Protein AF-A0A0F3GR91-F1 (afdb_monomer)

Radius of gyration: 31.95 Å; Cα contacts (8 Å, |Δi|>4): 163; chains: 1; bounding box: 86×69×90 Å

pLDDT: mean 71.38, std 17.02, range [38.72, 97.25]

Nearest PDB structures (foldseek):
  4fv4-assembly1_A  TM=5.187E-01  e=2.783E+00  Homo sapiens
  4qp1-assembly2_B  TM=5.300E-01  e=6.964E+00  Homo sapiens

Sequence (270 aa):
MISGQVPPDAIDRKNGTSKIGQLMRLVPGVSKKVNDAIMLALSLDPPNRPSSVKDFQKLLASNNESPSRRIIDEDKAPPLRNNRYARNKNHQENPSLALVQRREKPVPTVENTDNTTDSAQKIKHIETTVFLSLLFPGIGHFYLELYYMATILLVGSVALASIAGAPSIVILAEIISAISAYKCVKKIQEGIDVEKFEFFPKSKSQRESDSEKSKKITFLLCLVLGYAGGHHFYVGNNILGGAIIACIALFSVILPPFLFRYSSIFIPSQ

Structure (mmCIF, N/CA/C/O backbone):
data_AF-A0A0F3GR91-F1
#
_entry.id   AF-A0A0F3GR91-F1
#
loop_
_atom_site.group_PDB
_atom_site.id
_atom_site.type_symbol
_atom_site.label_atom_id
_atom_site.label_alt_id
_atom_site.label_comp_id
_atom_site.label_asym_id
_atom_site.label_entity_id
_atom_site.label_seq_id
_atom_site.pdbx_PDB_ins_code
_atom_site.Cartn_x
_atom_site.Cartn_y
_atom_site.Cartn_z
_atom_site.occupancy
_atom_site.B_iso_or_equiv
_atom_site.auth_seq_id
_atom_site.auth_comp_id
_atom_site.auth_asym_id
_atom_site.auth_atom_id
_atom_site.pdbx_PDB_model_num
ATOM 1 N N . MET A 1 1 ? -14.179 -4.277 33.025 1.00 81.75 1 MET A N 1
ATOM 2 C CA . MET A 1 1 ? -13.530 -4.024 34.335 1.00 81.75 1 MET A CA 1
ATOM 3 C C . MET A 1 1 ? -14.310 -3.031 35.191 1.00 81.75 1 MET A C 1
ATOM 5 O O . MET A 1 1 ? -14.731 -3.439 36.254 1.00 81.75 1 MET A O 1
ATOM 9 N N . ILE A 1 2 ? -14.564 -1.787 34.753 1.00 89.25 2 ILE A N 1
ATOM 10 C CA . ILE A 1 2 ? -15.249 -0.779 35.600 1.00 89.25 2 ILE A CA 1
ATOM 11 C C . ILE A 1 2 ? -16.731 -1.113 35.850 1.00 89.25 2 ILE A C 1
ATOM 13 O O . ILE A 1 2 ? -17.155 -1.169 36.994 1.00 89.25 2 ILE A O 1
ATOM 17 N N . SER A 1 3 ? -17.515 -1.364 34.799 1.00 90.69 3 SER A N 1
ATOM 18 C CA . SER A 1 3 ? -18.942 -1.723 34.918 1.00 90.69 3 SER A CA 1
ATOM 19 C C . SER A 1 3 ? -19.204 -3.225 35.034 1.00 90.69 3 SER A C 1
ATOM 21 O O . SER A 1 3 ? -20.356 -3.635 35.102 1.00 90.69 3 SER A O 1
ATOM 23 N N . GLY A 1 4 ? -18.166 -4.063 34.937 1.00 93.62 4 GLY A N 1
ATOM 24 C CA . GLY A 1 4 ? -18.317 -5.515 34.749 1.00 93.62 4 GLY A CA 1
ATOM 25 C C . GLY A 1 4 ? -18.915 -5.941 33.396 1.00 93.62 4 GLY A C 1
ATOM 26 O O . GLY A 1 4 ? -18.912 -7.125 33.089 1.00 93.62 4 GLY A O 1
ATOM 27 N N . GLN A 1 5 ? -19.366 -4.999 32.563 1.00 91.69 5 GLN A N 1
ATOM 28 C CA . GLN A 1 5 ? -19.996 -5.269 31.269 1.00 91.69 5 GLN A CA 1
ATOM 29 C C . GLN A 1 5 ? -19.051 -4.947 30.109 1.00 91.69 5 GLN A C 1
ATOM 31 O O . GLN A 1 5 ? -18.266 -3.995 30.173 1.00 91.69 5 GLN A O 1
ATOM 36 N N . VAL A 1 6 ? -19.145 -5.737 29.039 1.00 92.19 6 VAL A N 1
ATOM 37 C CA . VAL A 1 6 ? -18.450 -5.479 27.774 1.00 92.19 6 VAL A CA 1
ATOM 38 C C . VAL A 1 6 ? -19.329 -4.549 26.930 1.00 92.19 6 VAL A C 1
ATOM 40 O O . VAL A 1 6 ? -20.522 -4.821 26.786 1.00 92.19 6 VAL A O 1
ATOM 43 N N . PRO A 1 7 ? -18.800 -3.425 26.414 1.00 92.50 7 PRO A N 1
ATOM 44 C CA . PRO A 1 7 ? -19.575 -2.554 25.540 1.00 92.50 7 PRO A CA 1
ATOM 45 C C . PRO A 1 7 ? -19.930 -3.282 24.232 1.00 92.50 7 PRO A C 1
ATOM 47 O O . PRO A 1 7 ? -19.126 -4.078 23.753 1.00 92.50 7 PRO A O 1
ATOM 50 N N . PRO A 1 8 ? -21.097 -2.991 23.630 1.00 92.38 8 PRO A N 1
ATOM 51 C CA . PRO A 1 8 ? -21.516 -3.634 22.389 1.00 92.38 8 PRO A CA 1
ATOM 52 C C . PRO A 1 8 ? -20.562 -3.321 21.231 1.00 92.38 8 PRO A C 1
ATOM 54 O O . PRO A 1 8 ? -19.932 -2.251 21.184 1.00 92.38 8 PRO A O 1
ATOM 57 N N . ASP A 1 9 ? -20.501 -4.237 20.269 1.00 92.88 9 ASP A N 1
ATOM 58 C CA . ASP A 1 9 ? -19.573 -4.167 19.147 1.00 92.88 9 ASP A CA 1
ATOM 59 C C . ASP A 1 9 ? -19.751 -2.901 18.308 1.00 92.88 9 ASP A C 1
ATOM 61 O O . ASP A 1 9 ? -20.825 -2.303 18.211 1.00 92.88 9 ASP A O 1
ATOM 65 N N . ALA A 1 10 ? -18.661 -2.455 17.681 1.00 88.44 10 ALA A N 1
ATOM 66 C CA . ALA A 1 10 ? -18.689 -1.259 16.840 1.00 88.44 10 ALA A CA 1
ATOM 67 C C . ALA A 1 10 ? -19.661 -1.396 15.655 1.00 88.44 10 ALA A C 1
ATOM 69 O O . ALA A 1 10 ? -20.258 -0.400 15.251 1.00 88.44 10 ALA A O 1
ATOM 70 N N . ILE A 1 11 ? -19.835 -2.615 15.134 1.00 89.88 11 ILE A N 1
ATOM 71 C CA . ILE A 1 11 ? -20.738 -2.920 14.017 1.00 89.88 11 ILE A CA 1
ATOM 72 C C . ILE A 1 11 ? -22.194 -2.702 14.443 1.00 89.88 11 ILE A C 1
ATOM 74 O O . ILE A 1 11 ? -22.913 -1.945 13.793 1.00 89.88 11 ILE A O 1
ATOM 78 N N . ASP A 1 12 ? -22.599 -3.264 15.581 1.00 92.12 12 ASP A N 1
ATOM 79 C CA . ASP A 1 12 ? -23.951 -3.098 16.126 1.00 92.12 12 ASP A CA 1
ATOM 80 C C . ASP A 1 12 ? -24.282 -1.636 16.418 1.00 92.12 12 ASP A C 1
ATOM 82 O O . ASP A 1 12 ? -25.364 -1.129 16.112 1.00 92.12 12 ASP A O 1
ATOM 86 N N . ARG A 1 13 ? -23.305 -0.912 16.961 1.00 91.38 13 ARG A N 1
ATOM 87 C CA . ARG A 1 13 ? -23.451 0.516 17.240 1.00 91.38 13 ARG A CA 1
ATOM 88 C C . ARG A 1 13 ? -23.577 1.342 15.966 1.00 91.38 13 ARG A C 1
ATOM 90 O O . ARG A 1 13 ? -24.386 2.265 15.930 1.00 91.38 13 ARG A O 1
ATOM 97 N N . LYS A 1 14 ? -22.817 1.004 14.919 1.00 90.44 14 LYS A N 1
ATOM 98 C CA . LYS A 1 14 ? -22.891 1.665 13.608 1.00 90.44 14 LYS A CA 1
ATOM 99 C C . LYS A 1 14 ? -24.239 1.416 12.929 1.00 90.44 14 LYS A C 1
ATOM 101 O O . LYS A 1 14 ? -24.785 2.327 12.319 1.00 90.44 14 LYS A O 1
ATOM 106 N N . ASN A 1 15 ? -24.788 0.215 13.090 1.00 92.81 15 ASN A N 1
ATOM 107 C CA . ASN A 1 15 ? -26.088 -0.174 12.544 1.00 92.81 15 ASN A CA 1
ATOM 108 C C . ASN A 1 15 ? -27.271 0.312 13.402 1.00 92.81 15 ASN A C 1
ATOM 110 O O . ASN A 1 15 ? -28.426 0.106 13.036 1.00 92.81 15 ASN A O 1
ATOM 114 N N . GLY A 1 16 ? -27.000 0.940 14.552 1.00 90.38 16 GLY A N 1
ATOM 115 C CA . GLY A 1 16 ? -28.018 1.446 15.471 1.00 90.38 16 GLY A CA 1
ATOM 116 C C . GLY A 1 16 ? -28.780 0.360 16.238 1.00 90.38 16 GLY A C 1
ATOM 117 O O . GLY A 1 16 ? -29.755 0.685 16.915 1.00 90.38 16 GLY A O 1
ATOM 118 N N . THR A 1 17 ? -28.351 -0.905 16.168 1.00 88.81 17 THR A N 1
ATOM 119 C CA . THR A 1 17 ? -28.977 -2.024 16.894 1.00 88.81 17 THR A CA 1
ATOM 120 C C . THR A 1 17 ? -28.705 -1.945 18.394 1.00 88.81 17 THR A C 1
ATOM 122 O O . THR A 1 17 ? -29.536 -2.378 19.190 1.00 88.81 17 THR A O 1
ATOM 125 N N . SER A 1 18 ? -27.591 -1.313 18.774 1.00 90.75 18 SER A N 1
ATOM 126 C CA . SER A 1 18 ? -27.173 -1.121 20.161 1.00 90.75 18 SER A CA 1
ATOM 127 C C . SER A 1 18 ? -26.673 0.305 20.400 1.00 90.75 18 SER A C 1
ATOM 129 O O . SER A 1 18 ? -25.954 0.875 19.580 1.00 90.75 18 SER A O 1
ATOM 131 N N . LYS A 1 19 ? -27.011 0.896 21.553 1.00 88.56 19 LYS A N 1
ATOM 132 C CA . LYS A 1 19 ? -26.497 2.207 21.991 1.00 88.56 19 LYS A CA 1
ATOM 133 C C . LYS A 1 19 ? -25.601 2.032 23.210 1.00 88.56 19 LYS A C 1
ATOM 135 O O . LYS A 1 19 ? -25.929 1.271 24.114 1.00 88.56 19 LYS A O 1
ATOM 140 N N . ILE A 1 20 ? -24.490 2.767 23.260 1.00 87.81 20 ILE A N 1
ATOM 141 C CA . ILE A 1 20 ? -23.663 2.818 24.471 1.00 87.81 20 ILE A CA 1
ATOM 142 C C . ILE A 1 20 ? -24.384 3.684 25.500 1.00 87.81 20 ILE A C 1
ATOM 144 O O . ILE A 1 20 ? -24.612 4.874 25.274 1.00 87.81 20 ILE A O 1
ATOM 148 N N . GLY A 1 21 ? -24.736 3.083 26.633 1.00 86.12 21 GLY A N 1
ATOM 149 C CA . GLY A 1 21 ? -25.154 3.829 27.813 1.00 86.12 21 GLY A CA 1
ATOM 150 C C . GLY A 1 21 ? -23.967 4.570 28.430 1.00 86.12 21 GLY A C 1
ATOM 151 O O . GLY A 1 21 ? -22.850 4.059 28.445 1.00 86.12 21 GLY A O 1
ATOM 152 N N . GLN A 1 22 ? -24.204 5.772 28.957 1.00 88.56 22 GLN A N 1
ATOM 153 C CA . GLN A 1 22 ? -23.184 6.502 29.715 1.00 88.56 22 GLN A CA 1
ATOM 154 C C . GLN A 1 22 ? -22.717 5.656 30.905 1.00 88.56 22 GLN A C 1
ATOM 156 O O . GLN A 1 22 ? -23.541 5.193 31.696 1.00 88.56 22 GLN A O 1
ATOM 161 N N . LEU A 1 23 ? -21.402 5.495 31.064 1.00 89.81 23 LEU A N 1
ATOM 162 C CA . LEU A 1 23 ? -20.804 4.672 32.116 1.00 89.81 23 LEU A CA 1
ATOM 163 C C . LEU A 1 23 ? -21.202 5.153 33.517 1.00 89.81 23 LEU A C 1
ATOM 165 O O . LEU A 1 23 ? -21.431 4.333 34.401 1.00 89.81 23 LEU A O 1
ATOM 169 N N . MET A 1 24 ? -21.37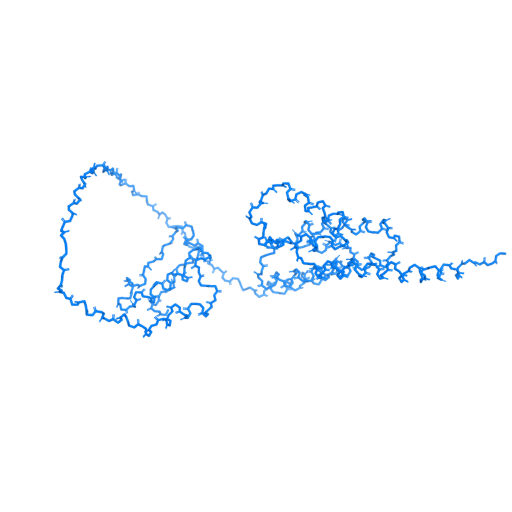6 6.466 33.696 1.00 90.94 24 MET A N 1
ATOM 170 C CA . MET A 1 24 ? -21.857 7.050 34.956 1.00 90.94 24 MET A CA 1
ATOM 171 C C . MET A 1 24 ? -23.231 6.530 35.395 1.00 90.94 24 MET A C 1
ATOM 173 O O . MET A 1 24 ? -23.517 6.530 36.587 1.00 90.94 24 MET A O 1
ATOM 177 N N . ARG A 1 25 ? -24.087 6.095 34.458 1.00 92.31 25 ARG A N 1
ATOM 178 C CA . ARG A 1 25 ? -25.386 5.496 34.803 1.00 92.31 25 ARG A CA 1
ATOM 179 C C . ARG A 1 25 ? -25.243 4.073 35.328 1.00 92.31 25 ARG A C 1
ATOM 181 O O . ARG A 1 25 ? -26.063 3.649 36.129 1.00 92.31 25 ARG A O 1
ATOM 188 N N . LEU A 1 26 ? -24.229 3.347 34.858 1.00 91.31 26 LEU A N 1
ATOM 189 C CA . LEU A 1 26 ? -23.964 1.967 35.264 1.00 91.31 26 LEU A CA 1
ATOM 190 C C . LEU A 1 26 ? -23.174 1.906 36.573 1.00 91.31 26 LEU A C 1
ATOM 192 O O . LEU A 1 26 ? -23.374 0.993 37.365 1.00 91.31 26 LEU A O 1
ATOM 196 N N . VAL A 1 27 ? -22.277 2.869 36.796 1.00 94.00 27 VAL A N 1
ATOM 197 C CA . VAL A 1 27 ? -21.413 2.922 37.978 1.00 94.00 27 VAL A CA 1
ATOM 198 C C . VAL A 1 27 ? -21.435 4.341 38.560 1.00 94.00 27 VAL A C 1
ATOM 200 O O . VAL A 1 27 ? -20.595 5.176 38.194 1.00 94.00 27 VAL A O 1
ATOM 203 N N . PRO A 1 28 ? -22.399 4.647 39.450 1.00 85.88 28 PRO A N 1
ATOM 204 C CA . PRO A 1 28 ? -22.469 5.935 40.128 1.00 85.88 28 PRO A CA 1
ATOM 205 C C . PRO A 1 28 ? -21.253 6.073 41.054 1.00 85.88 28 PRO A C 1
ATOM 207 O O . PRO A 1 28 ? -21.133 5.381 42.057 1.00 85.88 28 PRO A O 1
ATOM 210 N N . GLY A 1 29 ? -20.301 6.918 40.664 1.00 91.62 29 GLY A N 1
ATOM 211 C CA . GLY A 1 29 ? -18.995 7.052 41.326 1.00 91.62 29 GLY A CA 1
ATOM 212 C C . GLY A 1 29 ? -17.840 7.181 40.335 1.00 91.62 29 GLY A C 1
ATOM 213 O O . GLY A 1 29 ? -16.787 7.720 40.670 1.00 91.62 29 GLY A O 1
ATOM 214 N N . VAL A 1 30 ? -18.049 6.771 39.080 1.00 92.62 30 VAL A N 1
ATOM 215 C CA . VAL A 1 30 ? -17.105 7.073 38.001 1.00 92.62 30 VAL A CA 1
ATOM 216 C C . VAL A 1 30 ? -17.102 8.577 37.745 1.00 92.62 30 VAL A C 1
ATOM 218 O O . VAL A 1 30 ? -18.151 9.192 37.545 1.00 92.62 30 VAL A O 1
ATOM 221 N N . SER A 1 31 ? -15.911 9.178 37.737 1.00 93.50 31 SER A N 1
ATOM 222 C CA . SER A 1 31 ? -15.773 10.605 37.461 1.00 93.50 31 SER A CA 1
ATOM 223 C C . SER A 1 31 ? -16.251 10.933 36.044 1.00 93.50 31 SER A C 1
ATOM 225 O O . SER A 1 31 ? -16.034 10.165 35.101 1.00 93.50 31 SER A O 1
ATOM 227 N N . LYS A 1 32 ? -16.866 12.111 35.872 1.00 92.50 32 LYS A N 1
ATOM 228 C CA . LYS A 1 32 ? -17.352 12.580 34.563 1.00 92.50 32 LYS A CA 1
ATOM 229 C C . LYS A 1 32 ? -16.267 12.502 33.487 1.00 92.50 32 LYS A C 1
ATOM 231 O O . LYS A 1 32 ? -16.525 12.069 32.377 1.00 92.50 32 LYS A O 1
ATOM 236 N N . LYS A 1 33 ? -15.029 12.828 33.846 1.00 91.12 33 LYS A N 1
ATOM 237 C CA . LYS A 1 33 ? -13.884 12.788 32.939 1.00 91.12 33 LYS A CA 1
ATOM 238 C C . LYS A 1 33 ? -13.502 11.377 32.491 1.00 91.12 33 LYS A C 1
ATOM 240 O O . LYS A 1 33 ? -13.227 11.179 31.313 1.00 91.12 33 LYS A O 1
ATOM 245 N N . VAL A 1 34 ? -13.503 10.398 33.400 1.00 94.31 34 VAL A N 1
ATOM 246 C CA . VAL A 1 34 ? -13.265 8.991 33.031 1.00 94.31 34 VAL A CA 1
ATOM 247 C C . VAL A 1 34 ? -14.376 8.507 32.103 1.00 94.31 34 VAL A C 1
ATOM 249 O O . VAL A 1 34 ? -14.090 7.866 31.095 1.00 94.31 34 VAL A O 1
ATOM 252 N N . ASN A 1 35 ? -15.626 8.874 32.391 1.00 94.88 35 ASN A N 1
ATOM 253 C CA . ASN A 1 35 ? -16.745 8.610 31.494 1.00 94.88 35 ASN A CA 1
ATOM 254 C C . ASN A 1 35 ? -16.525 9.244 30.114 1.00 94.88 35 ASN A C 1
ATOM 256 O O . ASN A 1 35 ? -16.595 8.536 29.118 1.00 94.88 35 ASN A O 1
ATOM 260 N N . ASP A 1 36 ? -16.200 10.532 30.043 1.00 94.56 36 ASP A N 1
ATOM 261 C CA . ASP A 1 36 ? -16.037 11.251 28.777 1.00 94.56 36 ASP A CA 1
ATOM 262 C C . ASP A 1 36 ? -14.857 10.703 27.957 1.00 94.56 36 ASP A C 1
ATOM 264 O O . ASP A 1 36 ? -14.991 10.494 26.753 1.00 94.56 36 ASP A O 1
ATOM 268 N N . ALA A 1 37 ? -13.734 10.372 28.604 1.00 95.50 37 ALA A N 1
ATOM 269 C CA . ALA A 1 37 ? -12.587 9.743 27.951 1.00 95.50 37 ALA A CA 1
ATOM 270 C C . ALA A 1 37 ? -12.949 8.368 27.367 1.00 95.50 37 ALA A C 1
ATOM 272 O O . ALA A 1 37 ? -12.619 8.080 26.216 1.00 95.50 37 ALA A O 1
ATOM 273 N N . ILE A 1 38 ? -13.659 7.529 28.129 1.00 95.12 38 ILE A N 1
ATOM 274 C CA . ILE A 1 38 ? -14.114 6.211 27.663 1.00 95.12 38 ILE A CA 1
ATOM 275 C C . ILE A 1 38 ? -15.118 6.361 26.517 1.00 95.12 38 ILE A C 1
ATOM 277 O O . ILE A 1 38 ? -15.000 5.666 25.511 1.00 95.12 38 ILE A O 1
ATOM 281 N N . MET A 1 39 ? -16.069 7.292 26.623 1.00 94.38 39 MET A N 1
ATOM 282 C CA . MET A 1 39 ? -17.041 7.557 25.560 1.00 94.38 39 MET A CA 1
ATOM 283 C C . MET A 1 39 ? -16.359 8.042 24.276 1.00 94.38 39 MET A C 1
ATOM 285 O O . MET A 1 39 ? -16.746 7.615 23.190 1.00 94.38 39 MET A O 1
ATOM 289 N N . LEU A 1 40 ? -15.315 8.869 24.387 1.00 95.25 40 LEU A N 1
ATOM 290 C CA . LEU A 1 40 ? -14.523 9.328 23.246 1.00 95.25 40 LEU A CA 1
ATOM 291 C C . LEU A 1 40 ? -13.736 8.179 22.598 1.00 95.25 40 LEU A C 1
ATOM 293 O O . LEU A 1 40 ? -13.751 8.027 21.378 1.00 95.25 40 LEU A O 1
ATOM 297 N N . ALA A 1 41 ? -13.101 7.325 23.406 1.00 95.38 41 ALA A N 1
ATOM 298 C CA . ALA A 1 41 ? -12.402 6.135 22.921 1.00 95.38 41 ALA A CA 1
ATOM 299 C C . ALA A 1 41 ? -13.344 5.145 22.218 1.00 95.38 41 ALA A C 1
ATOM 301 O O . ALA A 1 41 ? -12.957 4.494 21.248 1.00 95.38 41 ALA A O 1
ATOM 302 N N . LEU A 1 42 ? -14.597 5.078 22.669 1.00 94.81 42 LEU A N 1
ATOM 303 C CA . LEU A 1 42 ? -15.647 4.270 22.063 1.00 94.81 42 LEU A CA 1
ATOM 304 C C . LEU A 1 42 ? -16.416 4.999 20.948 1.00 94.81 42 LEU A C 1
ATOM 306 O O . LEU A 1 42 ? -17.386 4.434 20.449 1.00 94.81 42 LEU A O 1
ATOM 310 N N . SER A 1 43 ? -16.027 6.202 20.517 1.00 94.31 43 SER A N 1
ATOM 311 C CA . SER A 1 43 ? -16.743 6.942 19.464 1.00 94.31 43 SER A CA 1
ATOM 312 C C . SER A 1 43 ? -16.886 6.123 18.174 1.00 94.31 43 SER A C 1
ATOM 314 O O . SER A 1 43 ? -16.002 5.343 17.824 1.00 94.31 43 SER A O 1
ATOM 316 N N . LEU A 1 44 ? -17.992 6.265 17.441 1.00 92.81 44 LEU A N 1
ATOM 317 C CA . LEU A 1 44 ? -18.158 5.581 16.152 1.00 92.81 44 LEU A CA 1
ATOM 318 C C . LEU A 1 44 ? -17.218 6.141 15.086 1.00 92.81 44 LEU A C 1
ATOM 320 O O . LEU A 1 44 ? -16.680 5.366 14.298 1.00 92.81 44 LEU A O 1
ATOM 324 N N . ASP A 1 45 ? -16.953 7.442 15.137 1.00 91.69 45 ASP A N 1
ATOM 325 C CA . ASP A 1 45 ? -16.111 8.132 14.171 1.00 91.69 45 ASP A CA 1
ATOM 326 C C . ASP A 1 45 ? -14.629 7.923 14.507 1.00 91.69 45 ASP A C 1
ATOM 328 O O . ASP A 1 45 ? -14.163 8.425 15.537 1.00 91.69 45 ASP A O 1
ATOM 332 N N . PRO A 1 46 ? -13.848 7.242 13.642 1.00 91.06 46 PRO A N 1
ATOM 333 C CA . PRO A 1 46 ? -12.410 7.083 13.831 1.00 91.06 46 PRO A CA 1
ATOM 334 C C . PRO A 1 46 ? -11.637 8.387 14.098 1.00 91.06 46 PRO A C 1
ATOM 336 O O . PRO A 1 46 ? -10.780 8.356 14.979 1.00 91.06 46 PRO A O 1
ATOM 339 N N . PRO A 1 47 ? -11.912 9.530 13.427 1.00 93.19 47 PRO A N 1
ATOM 340 C CA . PRO A 1 47 ? -11.149 10.758 13.674 1.00 93.19 47 PRO A CA 1
ATOM 341 C C . PRO A 1 47 ? -11.400 11.373 15.056 1.00 93.19 47 PRO A C 1
ATOM 343 O O . PRO A 1 47 ? -10.573 12.145 15.529 1.00 93.19 47 PRO A O 1
ATOM 346 N N . ASN A 1 48 ? -12.507 11.022 15.716 1.00 93.44 48 ASN A N 1
ATOM 347 C CA . ASN A 1 48 ? -12.827 11.510 17.056 1.00 93.44 48 ASN A CA 1
ATOM 348 C C . ASN A 1 48 ? -12.183 10.652 18.157 1.00 93.44 48 ASN A C 1
ATOM 350 O O . ASN A 1 48 ? -12.249 11.013 19.329 1.00 93.44 48 ASN A O 1
ATOM 354 N N . ARG A 1 49 ? -11.576 9.511 17.809 1.00 95.56 49 ARG A N 1
ATOM 355 C CA . ARG A 1 49 ? -10.915 8.629 18.774 1.00 95.56 49 ARG A CA 1
ATOM 356 C C . ARG A 1 49 ? -9.500 9.130 19.081 1.00 95.56 49 ARG A C 1
ATOM 358 O O . ARG A 1 49 ? -8.845 9.705 18.211 1.00 95.56 49 ARG A O 1
ATOM 365 N N . PRO A 1 50 ? -8.978 8.869 20.290 1.00 96.56 50 PRO A N 1
ATOM 366 C CA . PRO A 1 50 ? -7.563 9.065 20.570 1.00 96.56 50 PRO A CA 1
ATOM 367 C C . PRO A 1 50 ? -6.723 8.224 19.601 1.00 96.56 50 PRO A C 1
ATOM 369 O O . PRO A 1 50 ? -6.926 7.017 19.470 1.00 96.56 50 PRO A O 1
ATOM 372 N N . SER A 1 51 ? -5.776 8.875 18.926 1.00 96.19 51 SER A N 1
ATOM 373 C CA . SER A 1 51 ? -4.946 8.242 17.894 1.00 96.19 51 SER A CA 1
ATOM 374 C C . SER A 1 51 ? -3.920 7.258 18.460 1.00 96.19 51 SER A C 1
ATOM 376 O O . SER A 1 51 ? -3.432 6.378 17.754 1.00 96.19 51 SER A O 1
ATOM 378 N N . SER A 1 52 ? -3.599 7.399 19.748 1.00 97.25 52 SER A N 1
ATOM 379 C CA . SER A 1 52 ? -2.619 6.583 20.450 1.00 97.25 52 SER A CA 1
ATOM 380 C C . SER A 1 52 ? -3.024 6.333 21.903 1.00 97.25 52 SER A C 1
ATOM 382 O O . SER A 1 52 ? -3.767 7.108 22.513 1.00 97.25 52 SER A O 1
ATOM 384 N N . VAL A 1 53 ? -2.463 5.276 22.500 1.00 95.19 53 VAL A N 1
ATOM 385 C CA . VAL A 1 53 ? -2.619 4.981 23.937 1.00 95.19 53 VAL A CA 1
ATOM 386 C C . VAL A 1 53 ? -2.130 6.150 24.797 1.00 95.19 53 VAL A C 1
ATOM 388 O O . VAL A 1 53 ? -2.736 6.461 25.819 1.00 95.19 53 VAL A O 1
ATOM 391 N N . LYS A 1 54 ? -1.075 6.850 24.361 1.00 95.75 54 LYS A N 1
ATOM 392 C CA . LYS A 1 54 ? -0.525 8.014 25.066 1.00 95.75 54 LYS A CA 1
ATOM 393 C C . LYS A 1 54 ? -1.508 9.185 25.090 1.00 95.75 54 LYS A C 1
ATOM 395 O O . LYS A 1 54 ? -1.613 9.865 26.108 1.00 95.75 54 LYS A O 1
ATOM 400 N N . ASP A 1 55 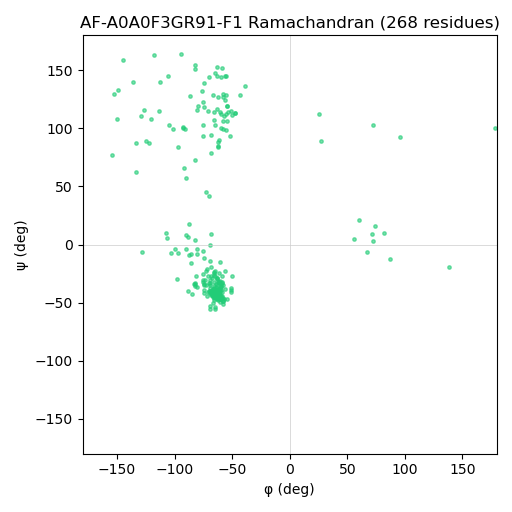? -2.250 9.409 24.008 1.00 94.19 55 ASP A N 1
ATOM 401 C CA . ASP A 1 55 ? -3.285 10.450 23.970 1.00 94.19 55 ASP A CA 1
ATOM 402 C C . ASP A 1 55 ? -4.445 10.100 24.898 1.00 94.19 55 ASP A C 1
ATOM 404 O O . ASP A 1 55 ? -4.910 10.9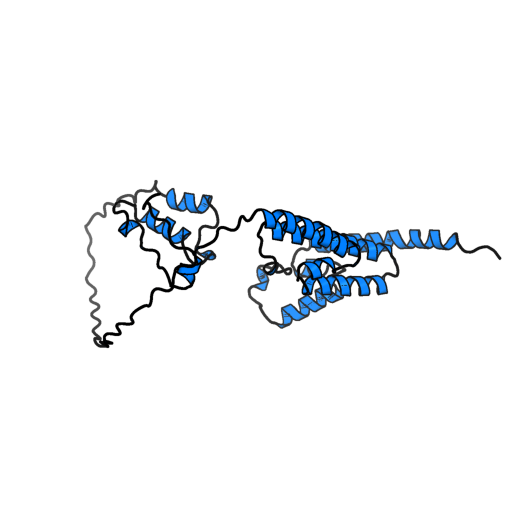48 25.657 1.00 94.19 55 ASP A O 1
ATOM 408 N N . PHE A 1 56 ? -4.850 8.829 24.918 1.00 96.12 56 PHE A N 1
ATOM 409 C CA . PHE A 1 56 ? -5.857 8.355 25.861 1.00 96.12 56 PHE A CA 1
ATOM 410 C C . PHE A 1 56 ? -5.399 8.504 27.321 1.00 96.12 56 PHE A C 1
ATOM 412 O O . PHE A 1 56 ? -6.149 8.994 28.163 1.00 96.12 56 PHE A O 1
ATOM 419 N N . GLN A 1 57 ? -4.141 8.179 27.627 1.00 95.50 57 GLN A N 1
ATOM 420 C CA . GLN A 1 57 ? -3.568 8.393 28.958 1.00 95.50 57 GLN A CA 1
ATOM 421 C C . GLN A 1 57 ? -3.549 9.873 29.349 1.00 95.50 57 GLN A C 1
ATOM 423 O O . GLN A 1 57 ? -3.871 10.189 30.490 1.00 95.50 57 GLN A O 1
ATOM 428 N N . LYS A 1 58 ? -3.249 10.797 28.425 1.00 95.06 58 LYS A N 1
ATOM 429 C CA . LYS A 1 58 ? -3.332 12.246 28.691 1.00 95.06 58 LYS A CA 1
ATOM 430 C C . LYS A 1 58 ? -4.752 12.690 29.047 1.00 95.06 58 LYS A C 1
ATOM 432 O O . LYS A 1 58 ? -4.911 13.517 29.943 1.00 95.06 58 LYS A O 1
ATOM 437 N N . LEU A 1 59 ? -5.772 12.124 28.392 1.00 93.38 59 LEU A N 1
ATOM 438 C CA . LEU A 1 59 ? -7.176 12.395 28.721 1.00 93.38 59 LEU A CA 1
ATOM 439 C C . LEU A 1 59 ? -7.528 11.948 30.142 1.00 93.38 59 LEU A C 1
ATOM 441 O O . LEU A 1 59 ? -8.333 12.603 30.794 1.00 93.38 59 LEU A O 1
ATOM 445 N N . LEU A 1 60 ? -6.907 10.879 30.643 1.00 92.81 60 LEU A N 1
ATOM 446 C CA . LEU A 1 60 ? -7.075 10.426 32.026 1.00 92.81 60 LEU A CA 1
ATOM 447 C C . LEU A 1 60 ? -6.217 11.241 33.014 1.00 92.81 60 LEU A C 1
ATOM 449 O O . LEU A 1 60 ? -6.669 11.546 34.116 1.00 92.81 60 LEU A O 1
ATOM 453 N N . ALA A 1 61 ? -5.005 11.632 32.609 1.00 88.50 61 ALA A N 1
ATOM 454 C CA . ALA A 1 61 ? -3.970 12.201 33.472 1.00 88.50 61 ALA A CA 1
ATOM 455 C C . ALA A 1 61 ? -4.025 13.723 33.668 1.00 88.50 61 ALA A C 1
ATOM 457 O O . ALA A 1 61 ? -3.297 14.223 34.520 1.00 88.50 61 ALA A O 1
ATOM 458 N N . SER A 1 62 ? -4.854 14.484 32.940 1.00 75.94 62 SER A N 1
ATOM 459 C CA . SER A 1 62 ? -4.950 15.955 33.089 1.00 75.94 62 SER A CA 1
ATOM 460 C C . SER A 1 62 ? -5.603 16.415 34.417 1.00 75.94 62 SER A C 1
ATOM 462 O O . SER A 1 62 ? -6.491 17.257 34.424 1.00 75.94 62 SER A O 1
ATOM 464 N N . ASN A 1 63 ? -5.261 15.768 35.532 1.00 58.84 63 ASN A N 1
ATOM 465 C CA . ASN A 1 63 ? -5.938 15.783 36.831 1.00 58.84 63 ASN A CA 1
ATOM 466 C C . ASN A 1 63 ? -5.219 16.590 37.925 1.00 58.84 63 ASN A C 1
ATOM 468 O O . ASN A 1 63 ? -5.693 16.573 39.053 1.00 58.84 63 ASN A O 1
ATOM 472 N N . ASN A 1 64 ? -4.126 17.301 37.637 1.00 55.16 64 ASN A N 1
ATOM 473 C CA . ASN A 1 64 ? -3.422 18.057 38.686 1.00 55.16 64 ASN A CA 1
ATOM 474 C C . ASN A 1 64 ? -3.783 19.542 38.753 1.00 55.16 64 ASN A C 1
ATOM 476 O O . ASN A 1 64 ? -3.406 20.213 39.708 1.00 55.16 64 ASN A O 1
ATOM 480 N N . GLU A 1 65 ? -4.559 20.052 37.804 1.00 50.03 65 GLU A N 1
ATOM 481 C CA . GLU A 1 65 ? -5.165 21.368 37.950 1.00 50.03 65 GLU A CA 1
ATOM 482 C C . GLU A 1 65 ? -6.585 21.175 38.464 1.00 50.03 65 GLU A C 1
ATOM 484 O O . GLU A 1 65 ? -7.561 21.135 37.714 1.00 50.03 65 GLU A O 1
ATOM 489 N N . SER A 1 66 ? -6.700 21.042 39.789 1.00 47.56 66 SER A N 1
ATOM 490 C CA . SER A 1 66 ? -7.898 21.529 40.470 1.00 47.56 66 SER A CA 1
ATOM 491 C C . SER A 1 66 ? -8.214 22.899 39.870 1.00 47.56 66 SER A C 1
ATOM 493 O O . SER A 1 66 ? -7.298 23.726 39.808 1.00 47.56 66 SER A O 1
ATOM 495 N N . PRO A 1 67 ? -9.449 23.180 39.417 1.00 45.25 67 PRO A N 1
ATOM 496 C CA . PRO A 1 67 ? -9.801 24.544 39.080 1.00 45.25 67 PRO A CA 1
ATOM 497 C C . PRO A 1 67 ? -9.538 25.335 40.351 1.00 45.25 67 PRO A C 1
ATOM 499 O O . PRO A 1 67 ? -10.192 25.101 41.370 1.00 45.25 67 PRO A O 1
ATOM 502 N N . SER A 1 68 ? -8.501 26.177 40.313 1.00 40.06 68 SER A N 1
ATOM 503 C CA . SER A 1 68 ? -8.198 27.099 41.390 1.00 40.06 68 SER A CA 1
ATOM 504 C C . SER A 1 68 ? -9.513 27.796 41.663 1.00 40.06 68 SER A C 1
ATOM 506 O O . SER A 1 68 ? -10.079 28.431 40.768 1.00 40.06 68 SER A O 1
ATOM 508 N N . ARG A 1 69 ? -10.076 27.504 42.836 1.00 40.69 69 ARG A N 1
ATOM 509 C CA . ARG A 1 69 ? -11.352 28.016 43.298 1.00 40.69 69 ARG A CA 1
ATOM 510 C C . ARG A 1 69 ? -11.118 29.516 43.374 1.00 40.69 69 ARG A C 1
ATOM 512 O O . ARG A 1 69 ? -10.626 30.009 44.380 1.00 40.69 69 ARG A O 1
ATOM 519 N N . ARG A 1 70 ? -11.350 30.227 42.264 1.00 38.72 70 ARG A N 1
ATOM 520 C CA . ARG A 1 70 ? -11.448 31.677 42.266 1.00 38.72 70 ARG A CA 1
ATOM 521 C C . ARG A 1 70 ? -12.606 31.935 43.204 1.00 38.72 70 ARG A C 1
ATOM 523 O O . ARG A 1 70 ? -13.759 31.709 42.848 1.00 38.72 70 ARG A O 1
ATOM 530 N N . ILE A 1 71 ? -12.254 32.285 44.433 1.00 41.69 71 ILE A N 1
ATOM 531 C CA . ILE A 1 71 ? -13.096 33.052 45.326 1.00 41.69 71 ILE A CA 1
ATOM 532 C C . ILE A 1 71 ? -13.412 34.293 44.498 1.00 41.69 71 ILE A C 1
ATOM 534 O O . ILE A 1 71 ? -12.551 35.134 44.254 1.00 41.69 71 ILE A O 1
ATOM 538 N N . ILE A 1 72 ? -14.584 34.277 43.875 1.00 44.56 72 ILE A N 1
ATOM 539 C CA . ILE A 1 72 ? -15.150 35.464 43.268 1.00 44.56 72 ILE A CA 1
ATOM 540 C C . ILE A 1 72 ? -15.630 36.247 44.479 1.00 44.56 72 ILE A C 1
ATOM 542 O O . ILE A 1 72 ? -16.612 35.851 45.102 1.00 44.56 72 ILE A O 1
ATOM 546 N N . ASP A 1 73 ? -14.872 37.278 44.851 1.00 42.53 73 ASP A N 1
ATOM 547 C CA . ASP A 1 73 ? -15.375 38.324 45.729 1.00 42.53 73 ASP A CA 1
ATOM 548 C C . ASP A 1 73 ? -16.638 38.888 45.081 1.00 42.53 73 ASP A C 1
ATOM 550 O O . ASP A 1 73 ? -16.641 39.452 43.981 1.00 42.53 73 ASP A O 1
ATOM 554 N N . GLU A 1 74 ? -17.733 38.607 45.761 1.00 49.19 74 GLU A N 1
ATOM 555 C CA . GLU A 1 74 ? -19.098 38.903 45.397 1.00 49.19 74 GLU A CA 1
ATOM 556 C C . GLU A 1 74 ? -19.388 40.351 45.797 1.00 49.19 74 GLU A C 1
ATOM 558 O O . GLU A 1 74 ? -20.071 40.602 46.778 1.00 49.19 74 GLU A O 1
ATOM 563 N N . ASP A 1 75 ? -18.825 41.323 45.072 1.00 53.88 75 ASP A N 1
ATOM 564 C CA . ASP A 1 75 ? -19.244 42.720 45.229 1.00 53.88 75 ASP A CA 1
ATOM 565 C C . ASP A 1 75 ? -18.986 43.561 43.970 1.00 53.88 75 ASP A C 1
ATOM 567 O O . ASP A 1 75 ? -18.004 44.297 43.858 1.00 53.88 75 ASP A O 1
ATOM 571 N N . LYS A 1 76 ? -19.858 43.386 42.967 1.00 47.56 76 LYS A N 1
ATOM 572 C CA . LYS A 1 76 ? -20.286 44.425 42.006 1.00 47.56 76 LYS A CA 1
ATOM 573 C C . LYS A 1 76 ? -21.248 43.834 40.980 1.00 47.56 76 LYS A C 1
ATOM 575 O O . LYS A 1 76 ? -20.847 43.222 39.992 1.00 47.56 76 LYS A O 1
ATOM 580 N N . ALA A 1 77 ? -22.536 44.070 41.200 1.00 54.56 77 ALA A N 1
ATOM 581 C CA . ALA A 1 77 ? -23.575 43.865 40.200 1.00 54.56 77 ALA A CA 1
ATOM 582 C C . ALA A 1 77 ? -23.541 44.973 39.126 1.00 54.56 77 ALA A C 1
ATOM 584 O O . ALA A 1 77 ? -23.424 46.153 39.463 1.00 54.56 77 ALA A O 1
ATOM 585 N N . PRO A 1 78 ? -23.732 44.622 37.843 1.00 52.38 78 PRO A N 1
ATOM 586 C CA . PRO A 1 78 ? -24.382 45.503 36.874 1.00 52.38 78 PRO A CA 1
ATOM 587 C C . PRO A 1 78 ? -25.688 44.885 36.330 1.00 52.38 78 PRO A C 1
ATOM 589 O O . PRO A 1 78 ? -25.940 43.691 36.494 1.00 52.38 78 PRO A O 1
ATOM 592 N N . PRO A 1 79 ? -26.560 45.704 35.716 1.00 57.81 79 PRO A N 1
ATOM 593 C CA . PRO A 1 79 ? -28.001 45.519 35.789 1.00 57.81 79 PRO A CA 1
ATOM 594 C C . PRO A 1 79 ? -28.572 44.489 34.811 1.00 57.81 79 PRO A C 1
ATOM 596 O O . PRO A 1 79 ? -28.073 44.254 33.710 1.00 57.81 79 PRO A O 1
ATOM 599 N N . LEU A 1 80 ? -29.712 43.950 35.242 1.00 50.03 80 LEU A N 1
ATOM 600 C CA . LEU A 1 80 ? -30.649 43.109 34.508 1.00 50.03 80 LEU A CA 1
ATOM 601 C C . LEU A 1 80 ? -30.976 43.689 33.124 1.00 50.03 80 LEU A C 1
ATOM 603 O O . LEU A 1 80 ? -31.680 44.694 33.008 1.00 50.03 80 LEU A O 1
ATOM 607 N N . ARG A 1 81 ? -30.548 42.997 32.063 1.00 42.97 81 ARG A N 1
ATOM 608 C CA . ARG A 1 81 ? -31.086 43.204 30.716 1.00 42.97 81 ARG A CA 1
ATOM 609 C C . ARG A 1 81 ? -32.078 42.091 30.391 1.00 42.97 81 ARG A C 1
ATOM 611 O O . ARG A 1 81 ? -31.709 40.977 30.034 1.00 42.97 81 ARG A O 1
ATOM 618 N N . ASN A 1 82 ? -33.353 42.434 30.551 1.00 50.72 82 ASN A N 1
ATOM 619 C CA . ASN A 1 82 ? -34.509 41.656 30.124 1.00 50.72 82 ASN A CA 1
ATOM 620 C C . ASN A 1 82 ? -34.425 41.326 28.631 1.00 50.72 82 ASN A C 1
ATOM 622 O O . ASN A 1 82 ? -34.523 42.232 27.811 1.00 50.72 82 ASN A O 1
ATOM 626 N N . ASN A 1 83 ? -34.379 40.041 28.285 1.00 46.28 83 ASN A N 1
ATOM 627 C CA . ASN A 1 83 ? -34.824 39.566 26.979 1.00 46.28 83 ASN A CA 1
ATOM 628 C C . ASN A 1 83 ? -35.923 38.523 27.185 1.00 46.28 83 ASN A C 1
ATOM 630 O O . ASN A 1 83 ? -35.687 37.319 27.257 1.00 46.28 83 ASN A O 1
ATOM 634 N N . ARG A 1 84 ? -37.154 39.038 27.275 1.00 46.78 84 ARG A N 1
ATOM 635 C CA . ARG A 1 84 ? -38.362 38.303 26.905 1.00 46.78 84 ARG A CA 1
ATOM 636 C C . ARG A 1 84 ? -38.298 38.060 25.400 1.00 46.78 84 ARG A C 1
ATOM 638 O O . ARG A 1 84 ? -38.449 39.013 24.645 1.00 46.78 84 ARG A O 1
ATOM 645 N N . TYR A 1 85 ? -38.183 36.808 24.975 1.00 53.81 85 TYR A N 1
ATOM 646 C CA . TYR A 1 85 ? -38.808 36.391 23.726 1.00 53.81 85 TYR A CA 1
ATOM 647 C C . TYR A 1 85 ? -39.691 35.170 23.962 1.00 53.81 85 TYR A C 1
ATOM 649 O O . TYR A 1 85 ? -39.272 34.102 24.400 1.00 53.81 85 TYR A O 1
ATOM 657 N N . ALA A 1 86 ? -40.963 35.457 23.717 1.00 43.97 86 ALA A N 1
ATOM 658 C CA . ALA A 1 86 ? -42.120 34.611 23.538 1.00 43.97 86 ALA A CA 1
ATOM 659 C C . ALA A 1 86 ? -41.794 33.325 22.738 1.00 43.97 86 ALA A C 1
ATOM 661 O O . ALA A 1 86 ? -41.031 33.347 21.781 1.00 43.97 86 ALA A O 1
ATOM 662 N N . ARG A 1 87 ? -42.300 32.168 23.178 1.00 45.44 87 ARG A N 1
ATOM 663 C CA . ARG A 1 87 ? -43.551 31.571 22.665 1.00 45.44 87 ARG A CA 1
ATOM 664 C C . ARG A 1 87 ? -43.391 31.008 21.245 1.00 45.44 87 ARG A C 1
ATOM 666 O O . ARG A 1 87 ? -43.567 31.738 20.282 1.00 45.44 87 ARG A O 1
ATOM 673 N N . ASN A 1 88 ? -43.274 29.685 21.129 1.00 44.25 88 ASN A N 1
ATOM 674 C CA . ASN A 1 88 ? -44.306 28.958 20.390 1.00 44.25 88 ASN A CA 1
ATOM 675 C C . ASN A 1 88 ? -44.446 27.507 20.868 1.00 44.25 88 ASN A C 1
ATOM 677 O O . ASN A 1 88 ? -43.463 26.786 21.019 1.00 44.25 88 ASN A O 1
ATOM 681 N N . LYS A 1 89 ? -45.696 27.132 21.147 1.00 48.62 89 LYS A N 1
ATOM 682 C CA . LYS A 1 89 ? -46.161 25.783 21.477 1.00 48.62 89 LYS A CA 1
ATOM 683 C C . LYS A 1 89 ? -46.665 25.117 20.191 1.00 48.62 89 LYS A C 1
ATOM 685 O O . LYS A 1 89 ? -47.053 25.814 19.260 1.00 48.62 89 LYS A O 1
ATOM 690 N N . ASN A 1 90 ? -46.797 23.793 20.266 1.00 46.88 90 ASN A N 1
ATOM 691 C CA . ASN A 1 90 ? -47.598 22.904 19.415 1.00 46.88 90 ASN A CA 1
ATOM 692 C C . ASN A 1 90 ? -46.846 22.247 18.251 1.00 46.88 90 ASN A C 1
ATOM 694 O O . ASN A 1 90 ? -46.886 22.734 17.129 1.00 46.88 90 ASN A O 1
ATOM 698 N N . HIS A 1 91 ? -46.326 21.045 18.495 1.00 43.16 91 HIS A N 1
ATOM 699 C CA . HIS A 1 91 ? -46.809 19.883 17.746 1.00 43.16 91 HIS A CA 1
ATOM 700 C C . HIS A 1 91 ? -46.692 18.629 18.610 1.00 43.16 91 HIS A C 1
ATOM 702 O O . HIS A 1 91 ? -45.608 18.163 18.950 1.00 43.16 91 HIS A O 1
ATOM 708 N N . GLN A 1 92 ? -47.864 18.169 19.030 1.00 48.12 92 GLN A N 1
ATOM 709 C CA . GLN A 1 92 ? -48.120 16.923 19.718 1.00 48.12 92 GLN A CA 1
ATOM 710 C C . GLN A 1 92 ? -48.744 16.009 18.671 1.00 48.12 92 GLN A C 1
ATOM 712 O O . GLN A 1 92 ? -49.917 16.166 18.352 1.00 48.12 92 GLN A O 1
ATOM 717 N N . GLU A 1 93 ? -47.959 15.080 18.139 1.00 41.78 93 GLU A N 1
ATOM 718 C CA . GLU A 1 93 ? -48.479 13.948 17.381 1.00 41.78 93 GLU A CA 1
ATOM 719 C C . GLU A 1 93 ? -48.036 12.662 18.075 1.00 41.78 93 GLU A C 1
ATOM 721 O O . GLU A 1 93 ? -46.864 12.290 18.098 1.00 41.78 93 GLU A O 1
ATOM 726 N N . ASN A 1 94 ? -49.023 12.019 18.698 1.00 48.50 94 ASN A N 1
ATOM 727 C CA . ASN A 1 94 ? -49.002 10.594 18.987 1.00 48.50 94 ASN A CA 1
ATOM 728 C C . ASN A 1 94 ? -48.888 9.822 17.667 1.00 48.50 94 ASN A C 1
ATOM 730 O O . ASN A 1 94 ? -49.602 10.140 16.716 1.00 48.50 94 ASN A O 1
ATOM 734 N N . PRO A 1 95 ? -48.164 8.697 17.679 1.00 55.62 95 PRO A N 1
ATOM 735 C CA . PRO A 1 95 ? -48.802 7.488 17.189 1.00 55.62 95 PRO A CA 1
ATOM 736 C C . PRO A 1 95 ? -48.654 6.344 18.195 1.00 55.62 95 PRO A C 1
ATOM 738 O O . PRO A 1 95 ? -47.577 5.819 18.458 1.00 55.62 95 PRO A O 1
ATOM 741 N N . SER A 1 96 ? -49.798 6.006 18.781 1.00 44.09 96 SER A N 1
ATOM 742 C CA . SER A 1 96 ? -50.393 4.670 18.787 1.00 44.09 96 SER A CA 1
ATOM 743 C C . SER A 1 96 ? 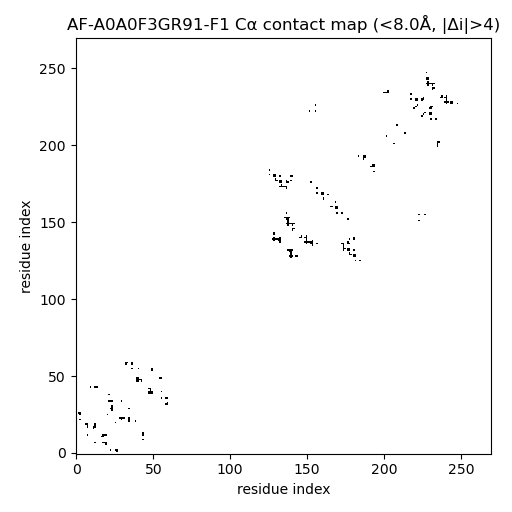-49.452 3.470 18.610 1.00 44.09 96 SER A C 1
ATOM 745 O O . SER A 1 96 ? -48.960 3.196 17.520 1.00 44.09 96 SER A O 1
ATOM 747 N N . LEU A 1 97 ? -49.328 2.693 19.691 1.00 52.94 97 LEU A N 1
ATOM 748 C CA . LEU A 1 97 ? -49.595 1.247 19.720 1.00 52.94 97 LEU A CA 1
ATOM 749 C C . LEU A 1 97 ? -49.404 0.497 18.387 1.00 52.94 97 LEU A C 1
ATOM 751 O O . LEU A 1 97 ? -50.357 0.256 17.650 1.00 52.94 97 LEU A O 1
ATOM 755 N N . ALA A 1 98 ? -48.185 0.015 18.155 1.00 46.59 98 ALA A N 1
ATOM 756 C CA . ALA A 1 98 ? -47.935 -1.143 17.307 1.00 46.59 98 ALA A CA 1
ATOM 757 C C . ALA A 1 98 ? -47.144 -2.175 18.121 1.00 46.59 98 ALA A C 1
ATOM 759 O O . ALA A 1 98 ? -45.914 -2.180 18.165 1.00 46.59 98 ALA A O 1
ATOM 760 N N . LEU A 1 99 ? -47.896 -3.036 18.806 1.00 51.91 99 LEU A N 1
ATOM 761 C CA . LEU A 1 99 ? -47.449 -4.314 19.350 1.00 51.91 99 LEU A CA 1
ATOM 762 C C . LEU A 1 99 ? -47.012 -5.202 18.173 1.00 51.91 99 LEU A C 1
ATOM 764 O O . LEU A 1 99 ? -47.784 -5.997 17.649 1.00 51.91 99 LEU A O 1
ATOM 768 N N . VAL A 1 100 ? -45.769 -5.038 17.716 1.00 50.91 100 VAL A N 1
ATOM 769 C CA . VAL A 1 100 ? -45.135 -5.979 16.790 1.00 50.91 100 VAL A CA 1
ATOM 770 C C . VAL A 1 100 ? -44.411 -7.021 17.625 1.00 50.91 100 VAL A C 1
ATOM 772 O O . VAL A 1 100 ? -43.319 -6.812 18.150 1.00 50.91 100 VAL A O 1
ATOM 775 N N . GLN A 1 101 ? -45.093 -8.152 17.750 1.00 50.34 101 GLN A N 1
ATOM 776 C CA . GLN A 1 101 ? -44.631 -9.431 18.258 1.00 50.34 101 GLN A CA 1
ATOM 777 C C . GLN A 1 101 ? -43.339 -9.832 17.524 1.00 50.34 101 GLN A C 1
ATOM 779 O O . GLN A 1 101 ? -43.354 -10.382 16.420 1.00 50.34 101 GLN A O 1
ATOM 784 N N . ARG A 1 102 ? -42.190 -9.487 18.112 1.00 42.78 102 ARG A N 1
ATOM 785 C CA . ARG A 1 102 ? -40.869 -9.803 17.570 1.00 42.78 102 ARG A CA 1
ATOM 786 C C . ARG A 1 102 ? -40.601 -11.284 17.820 1.00 42.78 102 ARG A C 1
ATOM 788 O O . ARG A 1 102 ? -40.145 -11.673 18.886 1.00 42.78 102 ARG A O 1
ATOM 795 N N . ARG A 1 103 ? -40.944 -12.097 16.822 1.00 45.09 103 ARG A N 1
ATOM 796 C CA . ARG A 1 103 ? -40.571 -13.509 16.694 1.00 45.09 103 ARG A CA 1
ATOM 797 C C . ARG A 1 103 ? -39.067 -13.639 16.964 1.00 45.09 103 ARG A C 1
ATOM 799 O O . ARG A 1 103 ? -38.259 -13.112 16.197 1.00 45.09 103 ARG A O 1
ATOM 806 N N . GLU A 1 104 ? -38.712 -14.294 18.062 1.00 38.84 104 GLU A N 1
ATOM 807 C CA . GLU A 1 104 ? -37.345 -14.699 18.371 1.00 38.84 104 GLU A CA 1
ATOM 808 C C . GL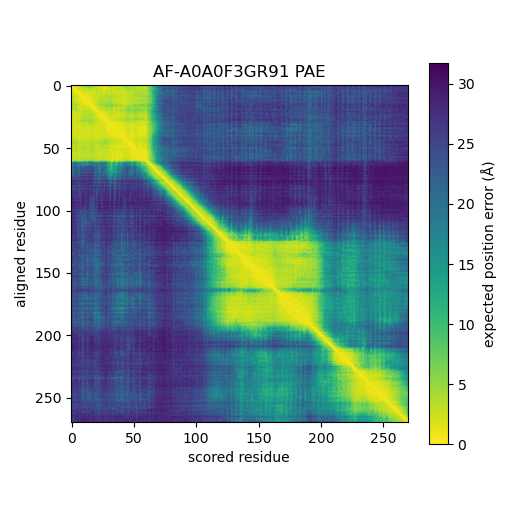U A 1 104 ? -36.854 -15.592 17.227 1.00 38.84 104 GLU A C 1
ATOM 810 O O . GLU A 1 104 ? -37.326 -16.714 17.041 1.00 38.84 104 GLU A O 1
ATOM 815 N N . LYS A 1 105 ? -35.963 -15.063 16.382 1.00 45.62 105 LYS A N 1
ATOM 816 C CA . LYS A 1 105 ? -35.172 -15.913 15.495 1.00 45.62 105 LYS A CA 1
ATOM 817 C C . LYS A 1 105 ? -34.085 -16.560 16.356 1.00 45.62 105 LYS A C 1
ATOM 819 O O . LYS A 1 105 ? -33.444 -15.831 17.115 1.00 45.62 105 LYS A O 1
ATOM 824 N N . PRO A 1 106 ? -33.882 -17.882 16.248 1.00 44.50 106 PRO A N 1
ATOM 825 C CA . PRO A 1 106 ? -32.852 -18.577 17.002 1.00 44.50 106 PRO A CA 1
ATOM 826 C C . PRO A 1 106 ? -31.496 -17.928 16.728 1.00 44.50 106 PRO A C 1
ATOM 828 O O . PRO A 1 106 ? -31.129 -17.678 15.578 1.00 44.50 106 PRO A O 1
ATOM 831 N N . VAL A 1 107 ? -30.805 -17.609 17.820 1.00 57.59 107 VAL A N 1
ATOM 832 C CA . VAL A 1 107 ? -29.437 -17.097 17.837 1.00 57.59 107 VAL A CA 1
ATOM 833 C C . VAL A 1 107 ? -28.570 -18.087 17.055 1.00 57.59 107 VAL A C 1
ATOM 835 O O . VAL A 1 107 ? -28.529 -19.256 17.443 1.00 57.59 107 VAL A O 1
ATOM 838 N N . PRO A 1 108 ? -27.912 -17.679 15.955 1.00 48.00 108 PRO A N 1
ATOM 839 C CA . PRO A 1 108 ? -26.954 -18.547 15.299 1.00 48.00 108 PRO A CA 1
ATOM 840 C C . PRO A 1 108 ? -25.822 -18.801 16.291 1.00 48.00 108 PRO A C 1
ATOM 842 O O . PRO A 1 108 ? -25.149 -17.874 16.742 1.00 48.00 108 PRO A O 1
ATOM 845 N N . THR A 1 109 ? -25.669 -20.064 16.675 1.00 48.56 109 THR A N 1
ATOM 846 C CA . THR A 1 109 ? -24.516 -20.566 17.410 1.00 48.56 109 THR A CA 1
ATOM 847 C C . THR A 1 109 ? -23.278 -20.192 16.605 1.00 48.56 109 THR A C 1
ATOM 849 O O . THR A 1 109 ? -23.048 -20.731 15.526 1.00 48.56 109 THR A O 1
ATOM 852 N N . VAL A 1 110 ? -22.535 -19.196 17.090 1.00 46.97 110 VAL A N 1
ATOM 853 C CA . VAL A 1 110 ? -21.246 -18.799 16.527 1.00 46.97 110 VAL A CA 1
ATOM 854 C C . VAL A 1 110 ? -20.285 -19.939 16.827 1.00 46.97 110 VAL A C 1
ATOM 856 O O . VAL A 1 110 ? -19.742 -20.056 17.924 1.00 46.97 110 VAL A O 1
ATOM 859 N N . GLU A 1 111 ? -20.167 -20.837 15.862 1.00 41.19 111 GLU A N 1
ATOM 860 C CA . GLU A 1 111 ? -19.150 -21.868 15.817 1.00 41.19 111 GLU A CA 1
ATOM 861 C C . GLU A 1 111 ? -17.806 -21.143 15.673 1.00 41.19 111 GLU A C 1
ATOM 863 O O . GLU A 1 111 ? -17.492 -20.598 14.616 1.00 41.19 111 GLU A O 1
ATOM 868 N N . ASN A 1 112 ? -17.055 -21.050 16.776 1.00 50.78 112 ASN A N 1
ATOM 869 C CA . ASN A 1 112 ? -15.656 -20.627 16.782 1.00 50.78 112 ASN A CA 1
ATOM 870 C C . ASN A 1 112 ? -14.870 -21.654 15.963 1.00 50.78 112 ASN A C 1
ATOM 872 O O . ASN A 1 112 ? -14.352 -22.633 16.494 1.00 50.78 112 ASN A O 1
ATOM 876 N N . THR A 1 113 ? -14.851 -21.460 14.651 1.00 49.03 113 THR A N 1
ATOM 877 C CA . THR A 1 113 ? -14.002 -22.213 13.743 1.00 49.03 113 THR A CA 1
ATOM 878 C C . THR A 1 113 ? -12.583 -21.730 13.991 1.00 49.03 113 THR A C 1
ATOM 880 O O . THR A 1 113 ? -12.286 -20.554 13.810 1.00 49.03 113 THR A O 1
ATOM 883 N N . ASP A 1 114 ? -11.729 -22.619 14.486 1.00 47.06 114 ASP A N 1
ATOM 884 C CA . ASP A 1 114 ? -10.327 -22.339 14.769 1.00 47.06 114 ASP A CA 1
ATOM 885 C C . ASP A 1 114 ? -9.628 -21.694 13.559 1.00 47.06 114 ASP A C 1
ATOM 887 O O . ASP A 1 114 ? -9.426 -22.310 12.513 1.00 47.06 114 ASP A O 1
ATOM 891 N N . ASN A 1 115 ? -9.206 -20.440 13.727 1.00 55.31 115 ASN A N 1
ATOM 892 C CA . ASN A 1 115 ? -8.558 -19.594 12.713 1.00 55.31 115 ASN A CA 1
ATOM 893 C C . ASN A 1 115 ? -7.141 -20.072 12.317 1.00 55.31 115 ASN A C 1
ATOM 895 O O . ASN A 1 115 ? -6.377 -19.347 11.676 1.00 55.31 115 ASN A O 1
ATOM 899 N N . THR A 1 116 ? -6.720 -21.259 12.754 1.00 50.62 116 THR A N 1
ATOM 900 C CA . THR A 1 116 ? -5.337 -21.731 12.620 1.00 50.62 116 THR A CA 1
ATOM 901 C C . THR A 1 116 ? -5.022 -22.175 11.188 1.00 50.62 116 THR A C 1
ATOM 903 O O . THR A 1 116 ? -3.909 -21.945 10.707 1.00 50.62 116 THR A O 1
ATOM 906 N N . THR A 1 117 ? -6.007 -22.713 10.465 1.00 51.41 117 THR A N 1
ATOM 907 C CA . THR A 1 117 ? -5.901 -23.123 9.050 1.00 51.41 117 THR A CA 1
ATOM 908 C C . THR A 1 117 ? -5.647 -21.949 8.103 1.00 51.41 117 THR A C 1
ATOM 910 O O . THR A 1 117 ? -4.990 -22.114 7.074 1.00 51.41 117 THR A O 1
ATOM 913 N N . ASP A 1 118 ? -6.080 -20.749 8.482 1.00 54.75 118 ASP A N 1
ATOM 914 C CA . ASP A 1 118 ? -6.016 -19.558 7.634 1.00 54.75 118 ASP A CA 1
ATOM 915 C C . ASP A 1 118 ? -4.578 -19.015 7.505 1.00 54.75 118 ASP A C 1
ATOM 917 O O . ASP A 1 118 ? -4.154 -18.506 6.466 1.00 54.75 118 ASP A O 1
ATOM 921 N N . SER A 1 119 ? -3.758 -19.205 8.544 1.00 51.97 119 SER A N 1
ATOM 922 C CA . SER A 1 119 ? -2.371 -18.724 8.574 1.00 51.97 119 SER A CA 1
ATOM 923 C C . SER A 1 119 ? -1.441 -19.478 7.612 1.00 51.97 119 SER A C 1
ATOM 925 O O . SER A 1 119 ? -0.625 -18.860 6.924 1.00 51.97 119 SER A O 1
ATOM 927 N N . ALA A 1 120 ? -1.597 -20.801 7.502 1.00 53.22 120 ALA A N 1
ATOM 928 C CA . ALA A 1 120 ? -0.802 -21.637 6.603 1.00 53.22 120 ALA A CA 1
ATOM 929 C C . ALA A 1 120 ? -1.193 -21.427 5.131 1.00 53.22 120 ALA A C 1
ATOM 931 O O . ALA A 1 120 ? -0.330 -21.431 4.249 1.00 53.22 120 ALA A O 1
ATOM 932 N N . GLN A 1 121 ? -2.479 -21.183 4.864 1.00 58.19 121 GLN A N 1
ATOM 933 C CA . GLN A 1 121 ? -2.955 -20.808 3.536 1.00 58.19 121 GLN A CA 1
ATOM 934 C C . GLN A 1 121 ? -2.406 -19.429 3.141 1.00 58.19 121 GLN A C 1
ATOM 936 O O . GLN A 1 121 ? -1.835 -19.282 2.059 1.00 58.19 121 GLN A O 1
ATOM 941 N N . LYS A 1 122 ? -2.433 -18.452 4.060 1.00 57.59 122 LYS A N 1
ATOM 942 C CA . LYS A 1 122 ? -1.899 -17.095 3.854 1.00 57.59 122 LYS A CA 1
ATOM 943 C C . LYS A 1 122 ? -0.406 -17.069 3.501 1.00 57.59 122 LYS A C 1
ATOM 945 O O . LYS A 1 122 ? 0.002 -16.216 2.717 1.00 57.59 122 LYS A O 1
ATOM 950 N N . ILE A 1 123 ? 0.402 -17.998 4.023 1.00 59.78 123 ILE A N 1
ATOM 951 C CA . ILE A 1 123 ? 1.839 -18.102 3.701 1.00 59.78 123 ILE A CA 1
ATOM 952 C C . ILE A 1 123 ? 2.064 -18.614 2.267 1.00 59.78 123 ILE A C 1
ATOM 954 O O . ILE A 1 123 ? 2.880 -18.043 1.543 1.00 59.78 123 ILE A O 1
ATOM 958 N N . LYS A 1 124 ? 1.289 -19.605 1.802 1.00 67.56 124 LYS A N 1
ATOM 959 C CA . LYS A 1 124 ? 1.393 -20.125 0.421 1.00 67.56 124 LYS A CA 1
ATOM 960 C C . LYS A 1 124 ? 1.052 -19.076 -0.645 1.00 67.56 124 LYS A C 1
ATOM 962 O O . LYS A 1 124 ? 1.609 -19.100 -1.745 1.00 67.56 124 LYS A O 1
ATOM 967 N N . HIS A 1 125 ? 0.181 -18.119 -0.322 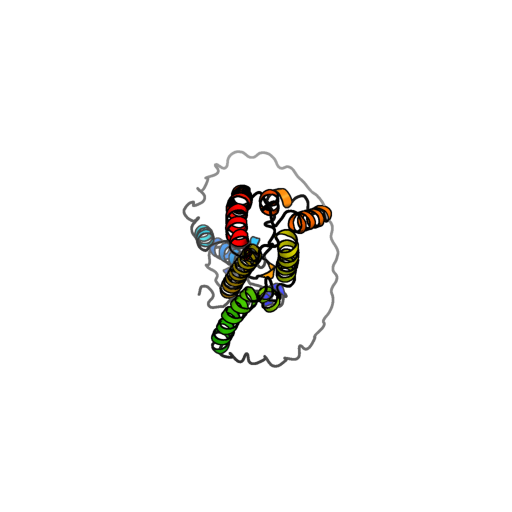1.00 74.12 125 HIS A N 1
ATOM 968 C CA . HIS A 1 125 ? -0.148 -17.023 -1.235 1.00 74.12 125 HIS A CA 1
ATOM 969 C C . HIS A 1 125 ? 1.026 -16.046 -1.448 1.00 74.12 125 HIS A C 1
ATOM 971 O O . HIS A 1 125 ? 1.124 -15.473 -2.531 1.00 74.12 125 HIS A O 1
ATOM 977 N N . ILE A 1 126 ? 1.953 -15.886 -0.491 1.00 83.06 126 ILE A N 1
ATOM 978 C CA . ILE A 1 126 ? 3.086 -14.943 -0.612 1.00 83.06 126 ILE A CA 1
ATOM 979 C C . ILE A 1 126 ? 4.079 -15.407 -1.675 1.00 83.06 126 ILE A C 1
ATOM 981 O O . ILE A 1 126 ? 4.395 -14.654 -2.595 1.00 83.06 126 ILE A O 1
ATOM 985 N N . GLU A 1 127 ? 4.572 -16.639 -1.540 1.00 84.38 127 GLU A N 1
ATOM 986 C CA . GLU A 1 127 ? 5.613 -17.189 -2.412 1.00 84.38 127 GLU A CA 1
ATOM 987 C C . GLU A 1 127 ? 5.122 -17.227 -3.857 1.00 84.38 127 GLU A C 1
ATOM 989 O O . GLU A 1 127 ? 5.807 -16.752 -4.760 1.00 84.38 127 GLU A O 1
ATOM 994 N N . THR A 1 128 ? 3.875 -17.667 -4.047 1.00 87.38 128 THR A N 1
ATOM 995 C CA . THR A 1 128 ? 3.203 -17.693 -5.350 1.00 87.38 128 THR A CA 1
ATOM 996 C C . THR A 1 128 ? 3.102 -16.292 -5.960 1.00 87.38 128 THR A C 1
ATOM 998 O O . THR A 1 128 ? 3.415 -16.105 -7.132 1.00 87.38 128 THR A O 1
ATOM 1001 N N . THR A 1 129 ? 2.734 -15.281 -5.165 1.00 87.69 129 THR A N 1
ATOM 1002 C CA . THR A 1 129 ? 2.608 -13.890 -5.634 1.00 87.69 129 THR A CA 1
ATOM 1003 C C . THR A 1 129 ? 3.950 -13.305 -6.076 1.00 87.69 129 THR A C 1
ATOM 1005 O O . THR A 1 129 ? 4.042 -12.659 -7.124 1.00 87.69 129 THR A O 1
ATOM 1008 N N . VAL A 1 130 ? 5.006 -13.514 -5.285 1.00 85.50 130 VAL A N 1
ATOM 1009 C CA . VAL A 1 130 ? 6.350 -13.013 -5.607 1.00 85.50 130 VAL A CA 1
ATOM 1010 C C . VAL A 1 130 ? 6.905 -13.735 -6.832 1.00 85.50 130 VAL A C 1
ATOM 1012 O O . VAL A 1 130 ? 7.422 -13.082 -7.735 1.00 85.50 130 VAL A O 1
ATOM 1015 N N . PHE A 1 131 ? 6.733 -15.055 -6.904 1.00 86.19 131 PHE A N 1
ATOM 1016 C CA . PHE A 1 131 ? 7.159 -15.864 -8.042 1.00 86.19 131 PHE A CA 1
ATOM 1017 C C . PHE A 1 131 ? 6.458 -15.448 -9.344 1.00 86.19 131 PHE A C 1
ATOM 1019 O O . PHE A 1 131 ? 7.119 -15.209 -10.352 1.00 86.19 131 PHE A O 1
ATOM 1026 N N . LEU A 1 132 ? 5.136 -15.254 -9.311 1.00 82.69 132 LEU A N 1
ATOM 1027 C CA . LEU A 1 132 ? 4.372 -14.739 -10.453 1.00 82.69 132 LEU A CA 1
ATOM 1028 C C . LEU A 1 132 ? 4.843 -13.345 -10.889 1.00 82.69 132 LEU A C 1
ATOM 1030 O O . LEU A 1 132 ? 4.869 -13.053 -12.081 1.00 82.69 132 LEU A O 1
ATOM 1034 N N . SER A 1 133 ? 5.243 -12.497 -9.939 1.00 84.69 133 SER A N 1
ATOM 1035 C CA . SER A 1 133 ? 5.760 -11.151 -10.230 1.00 84.69 133 SER A CA 1
ATOM 1036 C C . SER A 1 133 ? 7.159 -11.141 -10.847 1.00 84.69 133 SER A C 1
ATOM 1038 O O . SER A 1 133 ? 7.517 -10.138 -11.462 1.00 84.69 133 SER A O 1
ATOM 1040 N N . LEU A 1 134 ? 7.941 -12.210 -10.648 1.00 81.69 134 LEU A N 1
ATOM 1041 C CA . LEU A 1 134 ? 9.257 -12.411 -11.264 1.00 81.69 134 LEU A CA 1
ATOM 1042 C C . LEU A 1 134 ? 9.146 -12.961 -12.687 1.00 81.69 134 LEU A C 1
ATOM 1044 O O . LEU A 1 134 ? 9.968 -12.616 -13.521 1.00 81.69 134 LEU A O 1
ATOM 1048 N N . LEU A 1 135 ? 8.145 -13.804 -12.964 1.00 79.56 135 LEU A N 1
ATOM 1049 C CA . LEU A 1 135 ? 7.909 -14.350 -14.306 1.00 79.56 135 LEU A CA 1
ATOM 1050 C C . LEU A 1 135 ? 7.440 -13.282 -15.293 1.00 79.56 135 LEU A C 1
ATOM 1052 O O . LEU A 1 135 ? 7.837 -13.301 -16.453 1.00 79.56 135 LEU A O 1
ATOM 1056 N N . PHE A 1 136 ? 6.565 -12.385 -14.836 1.00 79.81 136 PHE A N 1
ATOM 1057 C CA . PHE A 1 136 ? 6.025 -11.312 -15.656 1.00 79.81 136 PHE A CA 1
ATOM 1058 C C . PHE A 1 136 ? 5.711 -10.083 -14.789 1.00 79.81 136 PHE A C 1
ATOM 1060 O O . PHE A 1 136 ? 5.026 -10.207 -13.762 1.00 79.81 136 PHE A O 1
ATOM 1067 N N . PRO A 1 137 ? 6.128 -8.875 -15.210 1.00 82.81 137 PRO A N 1
ATOM 1068 C CA . PRO A 1 137 ? 5.813 -7.644 -14.499 1.00 82.81 137 PRO A CA 1
ATOM 1069 C C . PRO A 1 137 ? 4.300 -7.464 -14.314 1.00 82.81 137 PRO A C 1
ATOM 1071 O O . PRO A 1 137 ? 3.533 -7.467 -15.275 1.00 82.81 137 PRO A O 1
ATOM 1074 N N . GLY A 1 138 ? 3.865 -7.297 -13.064 1.00 79.75 138 GLY A N 1
ATOM 1075 C CA . GLY A 1 138 ? 2.467 -7.052 -12.705 1.00 79.75 138 GLY A CA 1
ATOM 1076 C C . GLY A 1 138 ? 1.582 -8.288 -12.493 1.00 79.75 138 GLY A C 1
ATOM 1077 O O . GLY A 1 138 ? 0.512 -8.132 -11.908 1.00 79.75 138 GLY A O 1
ATOM 1078 N N . ILE A 1 139 ? 1.985 -9.514 -12.867 1.00 85.56 139 ILE A N 1
ATOM 1079 C CA . ILE A 1 139 ? 1.097 -10.690 -12.708 1.00 85.56 139 ILE A CA 1
ATOM 1080 C C . ILE A 1 139 ? 0.822 -11.028 -11.240 1.00 85.56 139 ILE A C 1
ATOM 1082 O O . ILE A 1 139 ? -0.316 -11.343 -10.892 1.00 85.56 139 ILE A O 1
ATOM 1086 N N . GLY A 1 140 ? 1.800 -10.901 -10.342 1.00 83.12 140 GLY A N 1
ATOM 1087 C CA . GLY A 1 140 ? 1.512 -11.108 -8.919 1.00 83.12 140 GLY A CA 1
ATOM 1088 C C . GLY A 1 140 ? 0.522 -10.085 -8.357 1.00 83.12 140 GLY A C 1
ATOM 1089 O O . GLY A 1 140 ? -0.270 -10.422 -7.485 1.00 83.12 140 GLY A O 1
ATOM 1090 N N . HIS A 1 141 ? 0.465 -8.864 -8.897 1.00 85.12 141 HIS A N 1
ATOM 1091 C CA . HIS A 1 141 ? -0.561 -7.892 -8.506 1.00 85.12 141 HIS A CA 1
ATOM 1092 C C . HIS A 1 141 ? -1.959 -8.294 -8.987 1.00 85.12 141 HIS A C 1
ATOM 1094 O O . HIS A 1 141 ? -2.915 -8.017 -8.271 1.00 85.12 141 HIS A O 1
ATOM 1100 N N . PHE A 1 142 ? -2.101 -8.998 -10.119 1.00 85.50 142 PHE A N 1
ATOM 1101 C CA . PHE A 1 142 ? -3.388 -9.600 -10.506 1.00 85.50 142 PHE A CA 1
ATOM 1102 C C . PHE A 1 142 ? -3.836 -10.669 -9.509 1.00 85.50 142 PHE A C 1
ATOM 1104 O O . PHE A 1 142 ? -5.013 -10.726 -9.168 1.00 85.50 142 PHE A O 1
ATOM 1111 N N . TYR A 1 143 ? -2.901 -11.472 -8.998 1.00 83.56 143 TYR A N 1
ATOM 1112 C CA . TYR A 1 143 ? -3.197 -12.499 -7.995 1.00 83.56 143 TYR A CA 1
ATOM 1113 C C . TYR A 1 143 ? -3.651 -11.914 -6.646 1.00 83.56 143 TYR A C 1
ATOM 1115 O O . TYR A 1 143 ? -4.365 -12.568 -5.894 1.00 83.56 143 TYR A O 1
ATOM 1123 N N . LEU A 1 144 ? -3.265 -10.668 -6.355 1.00 82.31 144 LEU A N 1
ATOM 1124 C CA . LEU A 1 144 ? -3.736 -9.900 -5.199 1.00 82.31 144 LEU A CA 1
ATOM 1125 C C . LEU A 1 144 ? -4.998 -9.069 -5.487 1.00 82.31 144 LEU A C 1
ATOM 1127 O O . LEU A 1 144 ? -5.353 -8.229 -4.667 1.00 82.31 144 LEU A O 1
ATOM 1131 N N . GLU A 1 145 ? -5.624 -9.240 -6.656 1.00 83.19 145 GLU A N 1
ATOM 1132 C CA . GLU A 1 145 ? -6.771 -8.441 -7.123 1.00 83.19 145 GLU A CA 1
ATOM 1133 C C . GLU A 1 145 ? -6.472 -6.929 -7.250 1.00 83.19 145 GLU A C 1
ATOM 1135 O O . GLU A 1 145 ? -7.362 -6.083 -7.328 1.00 83.19 145 GLU A O 1
ATOM 1140 N N . LEU A 1 146 ? -5.193 -6.556 -7.360 1.00 81.31 146 LEU A N 1
ATOM 1141 C CA . LEU A 1 146 ? -4.725 -5.180 -7.550 1.00 81.31 146 LEU A CA 1
ATOM 1142 C C . LEU A 1 146 ? -4.610 -4.844 -9.044 1.00 81.31 146 LEU A C 1
ATOM 1144 O O . LEU A 1 146 ? -3.547 -4.450 -9.537 1.00 81.31 146 LEU A O 1
ATOM 1148 N N . TYR A 1 147 ? -5.723 -4.982 -9.770 1.00 82.12 147 TYR A N 1
ATOM 1149 C CA . TYR A 1 147 ? -5.805 -4.888 -11.238 1.00 82.12 147 TYR A CA 1
ATOM 1150 C C . TYR A 1 147 ? -5.160 -3.623 -11.821 1.00 82.12 147 TYR A C 1
ATOM 1152 O O . TYR A 1 147 ? -4.511 -3.661 -12.867 1.00 82.12 147 TYR A O 1
ATOM 1160 N N . TYR A 1 148 ? -5.302 -2.490 -11.132 1.00 77.81 148 TYR A N 1
ATOM 1161 C CA . TYR A 1 148 ? -4.757 -1.214 -11.589 1.00 77.81 148 TYR A CA 1
ATOM 1162 C C . TYR A 1 148 ? -3.220 -1.183 -11.555 1.00 77.81 148 TYR A C 1
ATOM 1164 O O . TYR A 1 148 ? -2.586 -0.764 -12.523 1.00 77.81 148 TYR A O 1
ATOM 1172 N N . MET A 1 149 ? -2.610 -1.687 -10.475 1.00 79.12 149 MET A N 1
ATOM 1173 C CA . MET A 1 149 ? -1.149 -1.802 -10.361 1.00 79.12 149 MET A CA 1
ATOM 1174 C C . MET A 1 149 ? -0.590 -2.803 -11.361 1.00 79.12 149 MET A C 1
ATOM 1176 O O . MET A 1 149 ? 0.416 -2.529 -12.014 1.00 79.12 149 MET A O 1
ATOM 1180 N N . ALA A 1 150 ? -1.282 -3.931 -11.511 1.00 82.06 150 ALA A N 1
ATOM 1181 C CA . ALA A 1 150 ? -0.922 -4.958 -12.470 1.00 82.06 150 ALA A CA 1
ATOM 1182 C C . ALA A 1 150 ? -0.886 -4.400 -13.901 1.00 82.06 150 ALA A C 1
ATOM 1184 O O . ALA A 1 150 ? 0.097 -4.584 -14.615 1.00 82.06 150 ALA A O 1
ATOM 1185 N N . THR A 1 151 ? -1.909 -3.630 -14.284 1.00 78.12 151 THR A N 1
ATOM 1186 C CA . THR A 1 151 ? -2.009 -3.023 -15.619 1.00 78.12 151 THR A CA 1
ATOM 1187 C C . THR A 1 151 ? -0.903 -1.997 -15.869 1.00 78.12 151 THR A C 1
ATOM 1189 O O . THR A 1 151 ? -0.286 -2.022 -16.930 1.00 78.12 151 THR A O 1
ATOM 1192 N N . ILE A 1 152 ? -0.607 -1.119 -14.901 1.00 80.44 152 ILE A N 1
ATOM 1193 C CA . ILE A 1 152 ? 0.464 -0.116 -15.045 1.00 80.44 152 ILE A CA 1
ATOM 1194 C C . ILE A 1 152 ? 1.829 -0.788 -15.205 1.00 80.44 152 ILE A C 1
ATOM 1196 O O . ILE A 1 152 ? 2.596 -0.399 -16.083 1.00 80.44 152 ILE A O 1
ATOM 1200 N N . LEU A 1 153 ? 2.135 -1.792 -14.378 1.00 83.56 153 LEU A N 1
ATOM 1201 C CA . LEU A 1 153 ? 3.413 -2.503 -14.443 1.00 83.56 153 LEU A CA 1
ATOM 1202 C C . LEU A 1 153 ? 3.555 -3.288 -15.748 1.00 83.56 153 LEU A C 1
ATOM 1204 O O . LEU A 1 153 ? 4.606 -3.221 -16.383 1.00 83.56 153 LEU A O 1
ATOM 1208 N N . LEU A 1 154 ? 2.492 -3.969 -16.178 1.00 81.50 154 LEU A N 1
ATOM 1209 C CA . LEU A 1 154 ? 2.492 -4.738 -17.416 1.00 81.50 154 LEU A CA 1
ATOM 1210 C C . LEU A 1 154 ? 2.658 -3.821 -18.636 1.00 81.50 154 LEU A C 1
ATOM 1212 O O . LEU A 1 154 ? 3.613 -3.983 -19.393 1.00 81.50 154 LEU A O 1
ATOM 1216 N N . VAL A 1 155 ? 1.795 -2.812 -18.799 1.00 81.31 155 VAL A N 1
ATOM 1217 C CA . VAL A 1 155 ? 1.868 -1.865 -19.930 1.00 81.31 155 VAL A CA 1
ATOM 1218 C C . VAL A 1 155 ? 3.191 -1.100 -19.914 1.00 81.31 155 VAL A C 1
ATOM 1220 O O . VAL A 1 155 ? 3.830 -0.955 -20.956 1.00 81.31 155 VAL A O 1
ATOM 1223 N N . GLY A 1 156 ? 3.636 -0.663 -18.733 1.00 78.81 156 GLY A N 1
ATOM 1224 C CA . GLY A 1 156 ? 4.920 0.003 -18.552 1.00 78.81 156 GLY A CA 1
ATOM 1225 C C . GLY A 1 156 ? 6.086 -0.876 -18.995 1.00 78.81 156 GLY A C 1
ATOM 1226 O O . GLY A 1 156 ? 6.948 -0.402 -19.727 1.00 78.81 156 GLY A O 1
ATOM 1227 N N . SER A 1 157 ? 6.090 -2.161 -18.629 1.00 79.81 157 SER A N 1
ATOM 1228 C CA . SER A 1 157 ? 7.149 -3.094 -19.028 1.00 79.81 157 SER A CA 1
ATOM 1229 C C . SER A 1 157 ? 7.188 -3.355 -20.536 1.00 79.81 157 SER A C 1
ATOM 1231 O O . SER A 1 157 ? 8.271 -3.342 -21.118 1.00 79.81 157 SER A O 1
ATOM 1233 N N . VAL A 1 158 ? 6.030 -3.499 -21.193 1.00 76.56 158 VAL A N 1
ATOM 1234 C CA . VAL A 1 158 ? 5.937 -3.687 -22.653 1.00 76.56 158 VAL A CA 1
ATOM 1235 C C . VAL A 1 158 ? 6.428 -2.445 -23.398 1.00 76.56 158 VAL A C 1
ATOM 1237 O O . VAL A 1 158 ? 7.219 -2.552 -24.340 1.00 76.56 158 VAL A O 1
ATOM 1240 N N . ALA A 1 159 ? 6.007 -1.256 -22.960 1.00 78.00 159 ALA A N 1
ATOM 1241 C CA . ALA A 1 159 ? 6.472 0.003 -23.535 1.00 78.00 159 ALA A CA 1
ATOM 1242 C C . ALA A 1 159 ? 7.990 0.169 -23.359 1.00 78.00 159 ALA A C 1
ATOM 1244 O O . ALA A 1 159 ? 8.692 0.541 -24.298 1.00 78.00 159 ALA A O 1
ATOM 1245 N N . LEU A 1 160 ? 8.510 -0.169 -22.177 1.00 74.75 160 LEU A N 1
ATOM 1246 C CA . LEU A 1 160 ? 9.929 -0.053 -21.859 1.00 74.75 160 LEU A CA 1
ATOM 1247 C C . LEU A 1 160 ? 10.782 -1.044 -22.662 1.00 74.75 160 LEU A C 1
ATOM 1249 O O . LEU A 1 160 ? 11.819 -0.655 -23.197 1.00 74.75 160 LEU A O 1
ATOM 1253 N N . ALA A 1 161 ? 10.320 -2.287 -22.818 1.00 75.44 161 ALA A N 1
ATOM 1254 C CA . ALA A 1 161 ? 10.958 -3.290 -23.669 1.00 75.44 161 ALA A CA 1
ATOM 1255 C C . ALA A 1 161 ? 11.031 -2.828 -25.134 1.00 75.44 161 ALA A C 1
ATOM 1257 O O . ALA A 1 161 ? 12.053 -3.019 -25.793 1.00 75.44 161 ALA A O 1
ATOM 1258 N N . SER A 1 162 ? 9.977 -2.160 -25.614 1.00 72.69 162 SER A N 1
ATOM 1259 C CA . SER A 1 162 ? 9.883 -1.658 -26.991 1.00 72.69 162 SER A CA 1
ATOM 1260 C C . SER A 1 162 ? 10.838 -0.493 -27.276 1.00 72.69 162 SER A C 1
ATOM 1262 O O . SER A 1 162 ? 11.328 -0.366 -28.393 1.00 72.69 162 SER A O 1
ATOM 1264 N N . ILE A 1 163 ? 11.111 0.360 -26.282 1.00 73.44 163 ILE A N 1
ATOM 1265 C CA . ILE A 1 163 ? 11.992 1.531 -26.434 1.00 73.44 163 ILE A CA 1
ATOM 1266 C C . ILE A 1 163 ? 13.460 1.152 -26.229 1.00 73.44 163 ILE A C 1
ATOM 1268 O O . ILE A 1 163 ? 14.337 1.632 -26.941 1.00 73.44 163 ILE A O 1
ATOM 1272 N N . ALA A 1 164 ? 13.740 0.331 -25.219 1.00 69.31 164 ALA A N 1
ATOM 1273 C CA . ALA A 1 164 ? 15.102 0.124 -24.757 1.00 69.31 164 ALA A CA 1
ATOM 1274 C C . ALA A 1 164 ? 15.889 -0.887 -25.595 1.00 69.31 164 ALA A C 1
ATOM 1276 O O . ALA A 1 164 ? 17.117 -0.832 -25.585 1.00 69.31 164 ALA A O 1
ATOM 1277 N N . GLY A 1 165 ? 15.219 -1.853 -26.240 1.00 65.44 165 GLY A N 1
ATOM 1278 C CA . GLY A 1 165 ? 15.868 -2.965 -26.953 1.00 65.44 165 GLY A CA 1
ATOM 1279 C C . GLY A 1 165 ? 16.833 -3.802 -26.093 1.00 65.44 165 GLY A C 1
ATOM 1280 O O . GLY A 1 165 ? 17.506 -4.693 -26.603 1.00 65.44 165 GLY A O 1
ATOM 1281 N N . ALA A 1 166 ? 16.923 -3.512 -24.792 1.00 71.62 166 ALA A N 1
ATOM 1282 C CA . ALA A 1 166 ? 17.925 -4.031 -23.885 1.00 71.62 166 ALA A CA 1
ATOM 1283 C C . ALA A 1 166 ? 17.244 -4.946 -22.856 1.00 71.62 166 ALA A C 1
ATOM 1285 O O . ALA A 1 166 ? 16.467 -4.462 -22.025 1.00 71.62 166 ALA A O 1
ATOM 1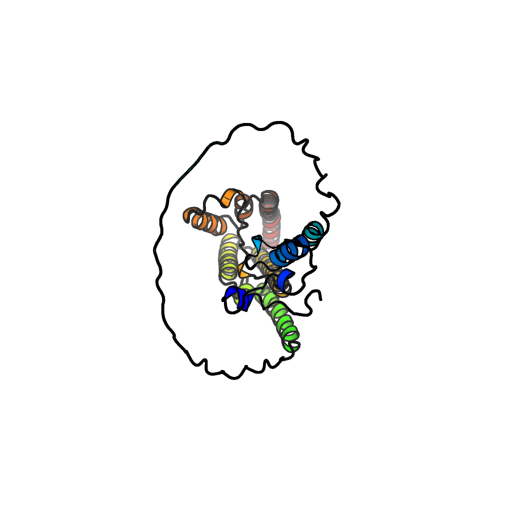286 N N . PRO A 1 167 ? 17.546 -6.256 -22.856 1.00 73.06 167 PRO A N 1
ATOM 1287 C CA . PRO A 1 167 ? 16.920 -7.219 -21.947 1.00 73.06 167 PRO A CA 1
ATOM 1288 C C . PRO A 1 167 ? 17.192 -6.905 -20.467 1.00 73.06 167 PRO A C 1
ATOM 1290 O O . PRO A 1 167 ? 16.385 -7.233 -19.603 1.00 73.06 167 PRO A O 1
ATOM 1293 N N . SER A 1 168 ? 18.281 -6.194 -20.159 1.00 77.31 168 SER A N 1
ATOM 1294 C CA . SER A 1 168 ? 18.623 -5.769 -18.796 1.00 77.31 168 SER A CA 1
ATOM 1295 C C . SER A 1 168 ? 17.578 -4.849 -18.157 1.00 77.31 168 SER A C 1
ATOM 1297 O O . SER A 1 168 ? 17.360 -4.918 -16.949 1.00 77.31 168 SER A O 1
ATOM 1299 N N . ILE A 1 169 ? 16.913 -4.004 -18.948 1.00 75.88 169 ILE A N 1
ATOM 1300 C CA . ILE A 1 169 ? 15.891 -3.079 -18.445 1.00 75.88 169 ILE A CA 1
ATOM 1301 C C . ILE A 1 169 ? 14.593 -3.828 -18.111 1.00 75.88 169 ILE A C 1
ATOM 1303 O O . ILE A 1 169 ? 13.930 -3.494 -17.129 1.00 75.88 169 ILE A O 1
ATOM 1307 N N . VAL A 1 170 ? 14.274 -4.882 -18.867 1.00 76.62 170 VAL A N 1
ATOM 1308 C CA . VAL A 1 170 ? 13.133 -5.767 -18.586 1.00 76.62 170 VAL A CA 1
ATOM 1309 C C . VAL A 1 170 ? 13.356 -6.522 -17.274 1.00 76.62 170 VAL A C 1
ATOM 1311 O O . VAL A 1 170 ? 12.501 -6.473 -16.394 1.00 76.62 170 VAL A O 1
ATOM 1314 N N . ILE A 1 171 ? 14.554 -7.086 -17.082 1.00 79.00 171 ILE A N 1
ATOM 1315 C CA . ILE A 1 171 ? 14.941 -7.763 -15.831 1.00 79.00 171 ILE A CA 1
ATOM 1316 C C . ILE A 1 171 ? 14.845 -6.804 -14.632 1.00 79.00 171 ILE A C 1
ATOM 1318 O O . ILE A 1 171 ? 14.359 -7.171 -13.562 1.00 79.00 171 ILE A O 1
ATOM 1322 N N . LEU A 1 172 ? 15.266 -5.543 -14.790 1.00 81.00 172 LEU A N 1
ATOM 1323 C CA . LEU A 1 172 ? 15.142 -4.547 -13.723 1.00 81.00 172 LEU A CA 1
ATOM 1324 C C . LEU A 1 172 ? 13.669 -4.263 -13.377 1.00 81.00 172 LEU A C 1
ATOM 1326 O O . LEU A 1 172 ? 13.321 -4.154 -12.200 1.00 81.00 172 LEU A O 1
ATOM 1330 N N . ALA A 1 173 ? 12.800 -4.162 -14.387 1.00 79.25 173 ALA A N 1
ATOM 1331 C CA . ALA A 1 173 ? 11.367 -3.957 -14.194 1.00 79.25 173 ALA A CA 1
ATOM 1332 C C . ALA A 1 173 ? 10.702 -5.150 -13.480 1.00 79.25 173 ALA A C 1
ATOM 1334 O O . ALA A 1 173 ? 9.870 -4.938 -12.595 1.00 79.25 173 ALA A O 1
ATOM 1335 N N . GLU A 1 174 ? 11.111 -6.381 -13.792 1.00 81.75 174 GLU A N 1
ATOM 1336 C CA . GLU A 1 174 ? 10.675 -7.603 -13.099 1.00 81.75 174 GLU A CA 1
ATOM 1337 C C . GLU A 1 174 ? 11.080 -7.591 -11.620 1.00 81.75 174 GLU A C 1
ATOM 1339 O O . GLU A 1 174 ? 10.242 -7.810 -10.744 1.00 81.75 174 GLU A O 1
ATOM 1344 N N . ILE A 1 175 ? 12.331 -7.232 -11.310 1.00 82.56 175 ILE A N 1
ATOM 1345 C CA . ILE A 1 175 ? 12.808 -7.124 -9.922 1.00 82.56 175 ILE A CA 1
ATOM 1346 C C . ILE A 1 175 ? 12.008 -6.062 -9.152 1.00 82.56 175 ILE A C 1
ATOM 1348 O O . ILE A 1 175 ? 11.580 -6.300 -8.019 1.00 82.56 175 ILE A O 1
ATOM 1352 N N . ILE A 1 176 ? 11.764 -4.894 -9.756 1.00 82.62 176 ILE A N 1
ATOM 1353 C CA . ILE A 1 176 ? 10.969 -3.820 -9.137 1.00 82.62 176 ILE A CA 1
ATOM 1354 C C . ILE A 1 176 ? 9.526 -4.284 -8.894 1.00 82.62 176 ILE A C 1
ATOM 1356 O O . ILE A 1 176 ? 8.978 -4.047 -7.811 1.00 82.62 176 ILE A O 1
ATOM 1360 N N . SER A 1 177 ? 8.925 -4.971 -9.867 1.00 81.00 177 SER A N 1
ATOM 1361 C CA . SER A 1 177 ? 7.593 -5.574 -9.763 1.00 81.00 177 SER A CA 1
ATOM 1362 C C . SER A 1 177 ? 7.524 -6.566 -8.596 1.00 81.00 177 SER A C 1
ATOM 1364 O O . SER A 1 177 ? 6.655 -6.435 -7.731 1.00 81.00 177 SER A O 1
ATOM 1366 N N . ALA A 1 178 ? 8.494 -7.476 -8.483 1.00 79.12 178 ALA A N 1
ATOM 1367 C CA . ALA A 1 178 ? 8.568 -8.458 -7.403 1.00 79.12 178 ALA A CA 1
ATOM 1368 C C . ALA A 1 178 ? 8.726 -7.816 -6.014 1.00 79.12 178 ALA A C 1
ATOM 1370 O O . ALA A 1 178 ? 8.016 -8.185 -5.074 1.00 79.12 178 ALA A O 1
ATOM 1371 N N . ILE A 1 179 ? 9.589 -6.802 -5.874 1.00 84.31 179 ILE A N 1
ATOM 1372 C CA . ILE A 1 179 ? 9.750 -6.053 -4.615 1.00 84.31 179 ILE A CA 1
ATOM 1373 C C . ILE A 1 179 ? 8.448 -5.330 -4.241 1.00 84.31 179 ILE A C 1
ATOM 1375 O O . ILE A 1 179 ? 8.069 -5.297 -3.065 1.00 84.31 179 ILE A O 1
ATOM 1379 N N . SER A 1 180 ? 7.764 -4.738 -5.224 1.00 84.31 180 SER A N 1
ATOM 1380 C CA . SER A 1 180 ? 6.475 -4.069 -5.025 1.00 84.31 180 SER A CA 1
ATOM 1381 C C . SER A 1 180 ? 5.409 -5.050 -4.535 1.00 84.31 180 SER A C 1
ATOM 1383 O O . SER A 1 180 ? 4.749 -4.786 -3.527 1.00 84.31 180 SER A O 1
ATOM 1385 N N . ALA A 1 181 ? 5.295 -6.212 -5.183 1.00 80.31 181 ALA A N 1
ATOM 1386 C CA . ALA A 1 181 ? 4.370 -7.268 -4.795 1.00 80.31 181 ALA A CA 1
ATOM 1387 C C . ALA A 1 181 ? 4.660 -7.776 -3.376 1.00 80.31 181 ALA A C 1
ATOM 1389 O O . ALA A 1 181 ? 3.758 -7.809 -2.542 1.00 80.31 181 ALA A O 1
ATOM 1390 N N . TYR A 1 182 ? 5.927 -8.054 -3.049 1.00 84.88 182 TYR A N 1
ATOM 1391 C CA . TYR A 1 182 ? 6.337 -8.473 -1.705 1.00 84.88 182 TYR A CA 1
ATOM 1392 C C . TYR A 1 182 ? 5.946 -7.453 -0.625 1.00 84.88 182 TYR A C 1
ATOM 1394 O O . TYR A 1 182 ? 5.360 -7.810 0.400 1.00 84.88 182 TYR A O 1
ATOM 1402 N N . LYS A 1 183 ? 6.220 -6.160 -0.858 1.00 86.06 183 LYS A N 1
ATOM 1403 C CA . LYS A 1 183 ? 5.816 -5.086 0.065 1.00 86.06 183 LYS A CA 1
ATOM 1404 C C . LYS A 1 183 ? 4.304 -5.023 0.233 1.00 86.06 183 LYS A C 1
ATOM 1406 O O . LYS A 1 183 ? 3.841 -4.713 1.327 1.00 86.06 183 LYS A O 1
ATOM 1411 N N . CYS A 1 184 ? 3.555 -5.278 -0.834 1.00 80.56 184 CYS A N 1
ATOM 1412 C CA . CYS A 1 184 ? 2.106 -5.300 -0.790 1.00 80.56 184 CYS A CA 1
ATOM 1413 C C . CYS A 1 184 ? 1.615 -6.444 0.100 1.00 80.56 184 CYS A C 1
ATOM 1415 O O . CYS A 1 184 ? 0.957 -6.189 1.105 1.00 80.56 184 CYS A O 1
ATOM 1417 N N . VAL A 1 185 ? 2.064 -7.672 -0.173 1.00 83.62 185 VAL A N 1
ATOM 1418 C CA . VAL A 1 185 ? 1.717 -8.862 0.614 1.00 83.62 185 VAL A CA 1
ATOM 1419 C C . VAL A 1 185 ? 2.037 -8.677 2.097 1.00 83.62 185 VAL A C 1
ATOM 1421 O O . VAL A 1 185 ? 1.179 -8.931 2.940 1.00 83.62 185 VAL A O 1
ATOM 1424 N N . LYS A 1 186 ? 3.229 -8.167 2.434 1.00 86.50 186 LYS A N 1
ATOM 1425 C CA . LYS A 1 186 ? 3.619 -7.926 3.831 1.00 86.50 186 LYS A CA 1
ATOM 1426 C C . LYS A 1 186 ? 2.629 -7.012 4.565 1.00 86.50 186 LYS A C 1
ATOM 1428 O O . LYS A 1 186 ? 2.301 -7.252 5.720 1.00 86.50 186 LYS A O 1
ATOM 1433 N N . LYS A 1 187 ? 2.099 -5.992 3.894 1.00 81.94 187 LYS A N 1
ATOM 1434 C CA . LYS A 1 187 ? 1.126 -5.073 4.499 1.00 81.94 187 LYS A CA 1
ATOM 1435 C C . LYS A 1 187 ? -0.265 -5.683 4.647 1.00 81.94 187 LYS A C 1
ATOM 1437 O O . LYS A 1 187 ? -0.920 -5.441 5.656 1.00 81.94 187 LYS A O 1
ATOM 1442 N N . ILE A 1 188 ? -0.679 -6.530 3.703 1.00 79.88 188 ILE A N 1
ATOM 1443 C CA . ILE A 1 188 ? -1.897 -7.349 3.842 1.00 79.88 188 ILE A CA 1
ATOM 1444 C C . ILE A 1 188 ? -1.774 -8.267 5.068 1.00 79.88 188 ILE A C 1
ATOM 1446 O O . ILE A 1 188 ? -2.737 -8.495 5.804 1.00 79.88 188 ILE A O 1
ATOM 1450 N N . GLN A 1 189 ? -0.574 -8.787 5.338 1.00 82.00 189 GLN A N 1
ATOM 1451 C CA . GLN A 1 189 ? -0.320 -9.574 6.544 1.00 82.00 189 GLN A CA 1
ATOM 1452 C C . GLN A 1 189 ? -0.427 -8.756 7.828 1.00 82.00 189 GLN A C 1
ATOM 1454 O O . GLN A 1 189 ? -0.993 -9.257 8.796 1.00 82.00 189 GLN A O 1
ATOM 1459 N N . GLU A 1 190 ? 0.032 -7.505 7.810 1.00 84.38 190 GLU A N 1
ATOM 1460 C CA . GLU A 1 190 ? -0.105 -6.543 8.913 1.00 84.38 190 GLU A CA 1
ATOM 1461 C C . GLU A 1 190 ? -1.562 -6.071 9.131 1.00 84.38 190 GLU A C 1
ATOM 1463 O O . GLU A 1 190 ? -1.822 -5.284 10.040 1.00 84.38 190 GLU A O 1
ATOM 1468 N N . GLY A 1 191 ? -2.525 -6.545 8.327 1.00 81.06 191 GLY A N 1
ATOM 1469 C CA . GLY A 1 191 ? -3.935 -6.150 8.416 1.00 81.06 191 GLY A CA 1
ATOM 1470 C C . GLY A 1 191 ? -4.201 -4.741 7.883 1.00 81.06 191 GLY A C 1
ATOM 1471 O O . GLY A 1 191 ? -5.241 -4.148 8.174 1.00 81.06 191 GLY A O 1
ATOM 1472 N N . ILE A 1 192 ? -3.256 -4.184 7.121 1.00 78.38 192 ILE A N 1
ATOM 1473 C CA . ILE A 1 192 ? -3.415 -2.888 6.474 1.00 78.38 192 ILE A CA 1
ATOM 1474 C C . ILE A 1 192 ? -4.246 -3.097 5.216 1.00 78.38 192 ILE A C 1
ATOM 1476 O O . ILE A 1 192 ? -3.850 -3.815 4.299 1.00 78.38 192 ILE A O 1
ATOM 1480 N N . ASP A 1 193 ? -5.392 -2.431 5.194 1.00 73.00 193 ASP A N 1
ATOM 1481 C CA . ASP A 1 193 ? -6.319 -2.432 4.074 1.00 73.00 193 ASP A CA 1
ATOM 1482 C C . ASP A 1 193 ? -5.641 -1.874 2.813 1.00 73.00 193 ASP A C 1
ATOM 1484 O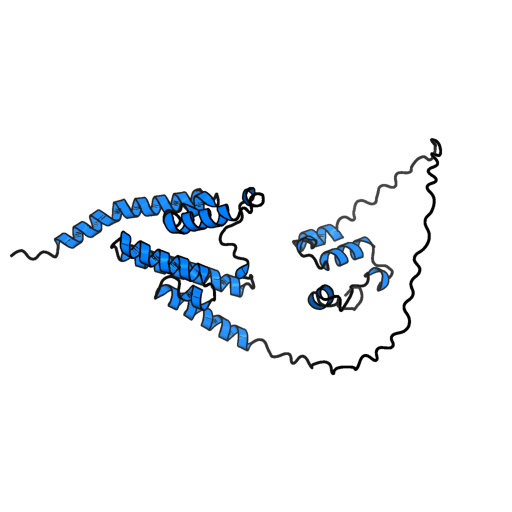 O . ASP A 1 193 ? -5.221 -0.711 2.764 1.00 73.00 193 ASP A O 1
ATOM 1488 N N . VAL A 1 194 ? -5.473 -2.738 1.814 1.00 65.19 194 VAL A N 1
ATOM 1489 C CA . VAL A 1 194 ? -4.671 -2.454 0.620 1.00 65.19 194 VAL A CA 1
ATOM 1490 C C . VAL A 1 194 ? -5.388 -1.519 -0.340 1.00 65.19 194 VAL A C 1
ATOM 1492 O O . VAL A 1 194 ? -4.732 -0.770 -1.056 1.00 65.19 194 VAL A O 1
ATOM 1495 N N . GLU A 1 195 ? -6.720 -1.488 -0.306 1.00 60.66 195 GLU A N 1
ATOM 1496 C CA . GLU A 1 195 ? -7.518 -0.551 -1.102 1.00 60.66 195 GLU A CA 1
ATOM 1497 C C . GLU A 1 195 ? -7.285 0.905 -0.678 1.00 60.66 195 GLU A C 1
ATOM 1499 O O . GLU A 1 195 ? -7.439 1.829 -1.476 1.00 60.66 195 GLU A O 1
ATOM 1504 N N . LYS A 1 196 ? -6.823 1.126 0.562 1.00 58.25 196 LYS A N 1
ATOM 1505 C CA . LYS A 1 196 ? -6.391 2.445 1.047 1.00 58.25 196 LYS A CA 1
ATOM 1506 C C . LYS A 1 196 ? -4.969 2.811 0.643 1.00 58.25 196 LYS A C 1
ATOM 1508 O O . LYS A 1 196 ? -4.501 3.885 1.032 1.00 58.25 196 LYS A O 1
ATOM 1513 N N . PHE A 1 197 ? -4.279 1.987 -0.149 1.00 60.69 197 PHE A N 1
ATOM 1514 C CA . PHE A 1 197 ? -3.122 2.463 -0.901 1.00 60.69 197 PHE A CA 1
ATOM 1515 C C . PHE A 1 197 ? -3.597 3.426 -1.987 1.00 60.69 197 PHE A C 1
ATOM 1517 O O . PHE A 1 197 ? -3.634 3.104 -3.172 1.00 60.69 197 PHE A O 1
ATOM 1524 N N . GLU A 1 198 ? -3.886 4.664 -1.583 1.00 55.44 198 GLU A N 1
ATOM 1525 C CA . GLU A 1 198 ? -3.756 5.805 -2.473 1.00 55.44 198 GLU A CA 1
ATOM 1526 C C . GLU A 1 198 ? -2.273 5.872 -2.871 1.00 55.44 198 GLU A C 1
ATOM 1528 O O . GLU A 1 198 ? -1.431 6.467 -2.200 1.00 55.44 198 GLU A O 1
ATOM 1533 N N . PHE A 1 199 ? -1.928 5.180 -3.958 1.00 53.34 199 PHE A N 1
ATOM 1534 C CA . PHE A 1 199 ? -0.580 5.172 -4.536 1.00 53.34 199 PHE A CA 1
ATOM 1535 C C . PHE A 1 199 ? -0.133 6.569 -4.983 1.00 53.34 199 PHE A C 1
ATOM 1537 O O . PHE A 1 199 ? 1.053 6.816 -5.192 1.00 53.34 199 PHE A O 1
ATOM 1544 N N . PHE A 1 200 ? -1.096 7.481 -5.082 1.00 46.69 200 PHE A N 1
ATOM 1545 C CA . PHE A 1 200 ? -0.898 8.914 -5.068 1.00 46.69 200 PHE A CA 1
ATOM 1546 C C . PHE A 1 200 ? -1.052 9.371 -3.620 1.00 46.69 200 PHE A C 1
ATOM 1548 O O . PHE A 1 200 ? -2.188 9.522 -3.168 1.00 46.69 200 PHE A O 1
ATOM 1555 N N . PRO A 1 201 ? 0.038 9.611 -2.869 1.00 44.88 201 PRO A N 1
ATOM 1556 C CA . PRO A 1 201 ? -0.087 10.369 -1.639 1.00 44.88 201 PRO A CA 1
ATOM 1557 C C . PRO A 1 201 ? -0.795 11.664 -2.024 1.00 44.88 201 PRO A C 1
ATOM 1559 O O . PRO A 1 201 ? -0.238 12.441 -2.802 1.00 44.88 201 PRO A O 1
ATOM 1562 N N . LYS A 1 202 ? -2.026 11.887 -1.547 1.00 42.34 202 LYS A N 1
ATOM 1563 C CA . LYS A 1 202 ? -2.651 13.206 -1.653 1.00 42.34 202 LYS A CA 1
ATOM 1564 C C . LYS A 1 202 ? -1.700 14.165 -0.948 1.00 42.34 202 LYS A C 1
ATOM 1566 O O . LYS A 1 202 ? -1.655 14.209 0.286 1.00 42.34 202 LYS A O 1
ATOM 1571 N N . SER A 1 203 ? -0.887 14.881 -1.724 1.00 42.88 203 SER A N 1
ATOM 1572 C CA . SER A 1 203 ? -0.021 15.916 -1.183 1.00 42.88 203 SER A CA 1
ATOM 1573 C C . SER A 1 203 ? -0.927 16.896 -0.435 1.00 42.88 203 SER A C 1
ATOM 1575 O O . SER A 1 203 ? -2.093 17.089 -0.796 1.00 42.88 203 SER A O 1
ATOM 1577 N N . LYS A 1 204 ? -0.453 17.480 0.670 1.00 44.50 204 LYS A N 1
ATOM 1578 C CA . LYS A 1 204 ? -1.297 18.377 1.479 1.00 44.50 204 LYS A CA 1
ATOM 1579 C C . LYS A 1 204 ? -1.872 19.545 0.658 1.00 44.50 204 LYS A C 1
ATOM 1581 O O . LYS A 1 204 ? -2.925 20.042 1.035 1.00 44.50 204 LYS A O 1
ATOM 1586 N N . SER A 1 205 ? -1.256 19.921 -0.472 1.00 47.16 205 SER A N 1
ATOM 1587 C CA . SER A 1 205 ? -1.781 20.945 -1.390 1.00 47.16 205 SER A CA 1
ATOM 1588 C C . SER A 1 205 ? -2.866 20.442 -2.355 1.00 47.16 205 SER A C 1
ATOM 1590 O O . SER A 1 205 ? -3.481 21.238 -3.053 1.00 47.16 205 SER A O 1
ATOM 1592 N N . GLN A 1 206 ? -3.121 19.135 -2.416 1.00 43.31 206 GLN A N 1
ATOM 1593 C CA . GLN A 1 206 ? -4.061 18.506 -3.351 1.00 43.31 206 GLN A CA 1
ATOM 1594 C C . GLN A 1 206 ? -5.424 18.198 -2.714 1.00 43.31 206 GLN A C 1
ATOM 1596 O O . GLN A 1 206 ? -6.348 17.791 -3.411 1.00 43.31 206 GLN A O 1
ATOM 1601 N N . ARG A 1 207 ? -5.587 18.448 -1.403 1.00 48.50 207 ARG A N 1
ATOM 1602 C CA . ARG A 1 207 ? -6.893 18.364 -0.718 1.00 48.50 207 ARG A CA 1
ATOM 1603 C C . ARG A 1 207 ? -7.881 19.463 -1.127 1.00 48.50 207 ARG A C 1
ATOM 1605 O O . ARG A 1 207 ? -9.062 19.305 -0.857 1.00 48.50 207 ARG A O 1
ATOM 1612 N N . GLU A 1 208 ? -7.427 20.524 -1.791 1.00 49.38 208 GLU A N 1
ATOM 1613 C CA . GLU A 1 208 ? -8.279 21.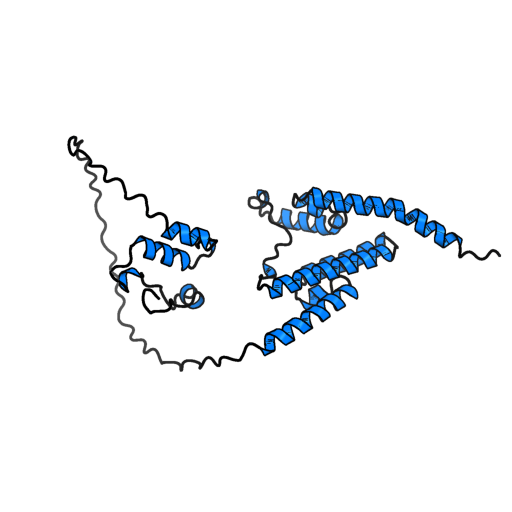656 -2.199 1.00 49.38 208 GLU A CA 1
ATOM 1614 C C . GLU A 1 208 ? -8.665 21.654 -3.686 1.00 49.38 208 GLU A C 1
ATOM 1616 O O . GLU A 1 208 ? -9.506 22.438 -4.111 1.00 49.38 208 GLU A O 1
ATOM 1621 N N . SER A 1 209 ? -8.105 20.747 -4.489 1.00 46.47 209 SER A N 1
ATOM 1622 C CA . SER A 1 209 ? -8.330 20.700 -5.937 1.00 46.47 209 SER A CA 1
ATOM 1623 C C . SER A 1 209 ? -8.619 19.263 -6.395 1.00 46.47 209 SER A C 1
ATOM 1625 O O . SER A 1 209 ? -7.899 18.693 -7.219 1.00 46.47 209 SER A O 1
ATOM 1627 N N . ASP A 1 210 ? -9.710 18.672 -5.902 1.00 47.66 210 ASP A N 1
ATOM 1628 C CA . ASP A 1 210 ? -10.285 17.410 -6.410 1.00 47.66 210 ASP A CA 1
ATOM 1629 C C . ASP A 1 210 ? -10.989 17.620 -7.780 1.00 47.66 210 ASP A C 1
ATOM 1631 O O . ASP A 1 210 ? -12.093 17.149 -8.041 1.00 47.66 210 ASP A O 1
ATOM 1635 N N . SER A 1 211 ? -10.344 18.344 -8.698 1.00 58.66 211 SER A N 1
ATOM 1636 C CA . SER A 1 211 ? -10.780 18.458 -10.089 1.00 58.66 211 SER A CA 1
ATOM 1637 C C . SER A 1 211 ? -10.427 17.166 -10.825 1.00 58.66 211 SER A C 1
ATOM 1639 O O . SER A 1 211 ? -9.262 16.775 -10.889 1.00 58.66 211 SER A O 1
ATOM 1641 N N . GLU A 1 212 ? -11.419 16.502 -11.417 1.00 62.56 212 GLU A N 1
ATOM 1642 C CA . GLU A 1 212 ? -11.277 15.268 -12.210 1.00 62.56 212 GLU A CA 1
ATOM 1643 C C . GLU A 1 212 ? -10.174 15.365 -13.291 1.00 62.56 212 GLU A C 1
ATOM 1645 O O . GLU A 1 212 ? -9.529 14.373 -13.640 1.00 62.56 212 GLU A O 1
ATOM 1650 N N . LYS A 1 213 ? -9.886 16.585 -13.769 1.00 60.31 213 LYS A N 1
ATOM 1651 C CA . LYS A 1 213 ? -8.793 16.879 -14.709 1.00 60.31 213 LYS A CA 1
ATOM 1652 C C . LYS A 1 213 ? -7.409 16.593 -14.114 1.00 60.31 213 LYS A C 1
ATOM 1654 O O . LYS A 1 213 ? -6.546 16.086 -14.823 1.00 60.31 213 LYS A O 1
ATOM 1659 N N . SER A 1 214 ? -7.212 16.846 -12.819 1.00 62.53 214 SER A N 1
ATOM 1660 C CA . SER A 1 214 ? -5.955 16.575 -12.108 1.00 62.53 214 SER A CA 1
ATOM 1661 C C . SER A 1 214 ? -5.644 15.077 -12.072 1.00 62.53 214 SER A C 1
ATOM 1663 O O . SER A 1 214 ? -4.514 14.675 -12.339 1.00 62.53 214 SER A O 1
ATOM 1665 N N . LYS A 1 215 ? -6.661 14.224 -11.877 1.00 64.81 215 LYS A N 1
ATOM 1666 C CA . LYS A 1 215 ? -6.498 12.759 -11.898 1.00 64.81 215 LYS A CA 1
ATOM 1667 C C . LYS A 1 215 ? -6.088 12.248 -13.283 1.00 64.81 215 LYS A C 1
ATOM 1669 O O . LYS A 1 215 ? -5.159 11.454 -13.383 1.00 64.81 215 LYS A O 1
ATOM 1674 N N . LYS A 1 216 ? -6.720 12.752 -14.351 1.00 69.50 216 LYS A N 1
ATOM 1675 C CA . LYS A 1 216 ? -6.399 12.375 -15.743 1.00 69.50 216 LYS A CA 1
ATOM 1676 C C . LYS A 1 216 ? -4.997 12.831 -16.162 1.00 69.50 216 LYS A C 1
ATOM 1678 O O . LYS A 1 216 ? -4.277 12.067 -16.793 1.00 69.50 216 LYS A O 1
ATOM 1683 N N . ILE A 1 217 ? -4.585 14.038 -15.766 1.00 67.94 217 ILE A N 1
ATOM 1684 C CA . ILE A 1 217 ? -3.236 14.560 -16.041 1.00 67.94 217 ILE A CA 1
ATOM 1685 C C . ILE A 1 217 ? -2.183 13.793 -15.241 1.00 67.94 217 ILE A C 1
ATOM 1687 O O . ILE A 1 217 ? -1.158 13.429 -15.799 1.00 67.94 217 ILE A O 1
ATOM 1691 N N . THR A 1 218 ? -2.449 13.487 -13.969 1.00 63.62 218 THR A N 1
ATOM 1692 C CA . THR A 1 218 ? -1.551 12.665 -13.142 1.00 63.62 218 THR A CA 1
ATOM 1693 C C . THR A 1 218 ? -1.397 11.270 -13.734 1.00 63.62 218 THR A C 1
ATOM 1695 O O . THR A 1 218 ? -0.285 10.761 -13.806 1.00 63.62 218 THR A O 1
ATOM 1698 N N . PHE A 1 219 ? -2.493 10.670 -14.210 1.00 61.78 219 PHE A N 1
ATOM 1699 C CA . PHE A 1 219 ? -2.469 9.388 -14.905 1.00 61.78 219 PHE A CA 1
ATOM 1700 C C . PHE A 1 219 ? -1.619 9.451 -16.174 1.00 61.78 219 PHE A C 1
ATOM 1702 O O . PHE A 1 219 ? -0.717 8.638 -16.333 1.00 61.78 219 PHE A O 1
ATOM 1709 N N . LEU A 1 220 ? -1.836 10.460 -17.023 1.00 64.00 220 LEU A N 1
ATOM 1710 C CA . LEU A 1 220 ? -1.060 10.668 -18.246 1.00 64.00 220 LEU A CA 1
ATOM 1711 C C . LEU A 1 220 ? 0.430 10.904 -17.945 1.00 64.00 220 LEU A C 1
ATOM 1713 O O . LEU A 1 220 ? 1.285 10.316 -18.597 1.00 64.00 220 LEU A O 1
ATOM 1717 N N . LEU A 1 221 ? 0.756 11.698 -16.921 1.00 60.78 221 LEU A N 1
ATOM 1718 C CA . LEU A 1 221 ? 2.131 11.899 -16.459 1.00 60.78 221 LEU A CA 1
ATOM 1719 C C . LEU A 1 221 ? 2.735 10.624 -15.876 1.00 60.78 221 LEU A C 1
ATOM 1721 O O . LEU A 1 221 ? 3.918 10.388 -16.061 1.00 60.78 221 LEU A O 1
ATOM 1725 N N . CYS A 1 222 ? 1.964 9.784 -15.192 1.00 62.53 222 CYS A N 1
ATOM 1726 C CA . CYS A 1 222 ? 2.457 8.504 -14.692 1.00 62.53 222 CYS A CA 1
ATOM 1727 C C . CYS A 1 222 ? 2.729 7.529 -15.852 1.00 62.53 222 CYS A C 1
ATOM 1729 O O . CYS A 1 222 ? 3.737 6.831 -15.847 1.00 62.53 222 CYS A O 1
ATOM 1731 N N . LEU A 1 223 ? 1.882 7.550 -16.882 1.00 55.34 223 LEU A N 1
ATOM 1732 C CA . LEU A 1 223 ? 1.979 6.681 -18.055 1.00 55.34 223 LEU A CA 1
ATOM 1733 C C . LEU A 1 223 ? 3.117 7.109 -19.003 1.00 55.34 223 LEU A C 1
ATOM 1735 O O . LEU A 1 223 ? 3.832 6.258 -19.518 1.00 55.34 223 LEU A O 1
ATOM 1739 N N . VAL A 1 224 ? 3.325 8.419 -19.189 1.00 57.47 224 VAL A N 1
ATOM 1740 C CA . VAL A 1 224 ? 4.313 8.984 -20.134 1.00 57.47 224 VAL A CA 1
ATOM 1741 C C . VAL A 1 224 ? 5.633 9.389 -19.463 1.00 57.47 224 VAL A C 1
ATOM 1743 O O . VAL A 1 224 ? 6.675 9.355 -20.099 1.00 57.47 224 VAL A O 1
ATOM 1746 N N . LEU A 1 225 ? 5.620 9.786 -18.189 1.00 57.56 225 LEU A N 1
ATOM 1747 C CA . LEU A 1 225 ? 6.779 10.335 -17.460 1.00 57.56 225 LEU A CA 1
ATOM 1748 C C . LEU A 1 225 ? 7.049 9.626 -16.123 1.00 57.56 225 LEU A C 1
ATOM 1750 O O . LEU A 1 225 ? 8.062 9.901 -15.476 1.00 57.56 225 LEU A O 1
ATOM 1754 N N . GLY A 1 226 ? 6.177 8.711 -15.687 1.00 60.50 226 GLY A N 1
ATOM 1755 C CA . GLY A 1 226 ? 6.325 8.004 -14.415 1.00 60.50 226 GLY A CA 1
ATOM 1756 C C . GLY A 1 226 ? 7.586 7.150 -14.378 1.00 60.50 226 GLY A C 1
ATOM 1757 O O . GLY A 1 226 ? 8.257 7.114 -13.348 1.00 60.50 226 GLY A O 1
ATOM 1758 N N . TYR A 1 227 ? 7.969 6.566 -15.518 1.00 58.06 227 TYR A N 1
ATOM 1759 C CA . TYR A 1 227 ? 9.196 5.777 -15.647 1.00 58.06 227 TYR A CA 1
ATOM 1760 C C . TYR A 1 227 ? 10.469 6.624 -15.516 1.00 58.06 227 TYR A C 1
ATOM 1762 O O . TYR A 1 227 ? 11.472 6.135 -15.011 1.00 58.06 227 TYR A O 1
ATOM 1770 N N . ALA A 1 228 ? 10.426 7.907 -15.887 1.00 62.91 228 ALA A N 1
ATOM 1771 C CA . ALA A 1 228 ? 11.534 8.849 -15.726 1.00 62.91 228 ALA A CA 1
ATOM 1772 C C . ALA A 1 228 ? 11.524 9.538 -14.348 1.00 62.91 228 ALA A C 1
ATOM 1774 O O . ALA A 1 228 ? 12.094 10.608 -14.180 1.00 62.91 228 ALA A O 1
ATOM 1775 N N . GLY A 1 229 ? 10.812 8.992 -13.357 1.00 64.75 229 GLY A N 1
ATOM 1776 C CA . GLY A 1 229 ? 10.694 9.607 -12.034 1.00 64.75 229 GLY A CA 1
ATOM 1777 C C . GLY A 1 229 ? 9.805 10.858 -11.988 1.00 64.75 229 GLY A C 1
ATOM 1778 O O . GLY A 1 229 ? 9.637 11.431 -10.912 1.00 64.75 229 GLY A O 1
ATOM 1779 N N . GLY A 1 230 ? 9.171 11.258 -13.099 1.00 68.81 230 GLY A N 1
ATOM 1780 C CA . GLY A 1 230 ? 8.305 12.443 -13.185 1.00 68.81 230 GLY A CA 1
ATOM 1781 C C . GLY A 1 230 ? 7.118 12.398 -12.220 1.00 68.81 230 GLY A C 1
ATOM 1782 O O . GLY A 1 230 ? 6.733 13.415 -11.645 1.00 68.81 230 GLY A O 1
ATOM 1783 N N . HIS A 1 231 ? 6.601 11.198 -11.945 1.00 65.56 231 HIS A N 1
ATOM 1784 C CA . HIS A 1 231 ? 5.566 10.995 -10.930 1.00 65.56 231 HIS A CA 1
ATOM 1785 C C . HIS A 1 231 ? 6.029 11.411 -9.522 1.00 65.56 231 HIS A C 1
ATOM 1787 O O . HIS A 1 231 ? 5.266 12.012 -8.769 1.00 65.56 231 HIS A O 1
ATOM 1793 N N . HIS A 1 232 ? 7.289 11.151 -9.162 1.00 73.62 232 HIS A N 1
ATOM 1794 C CA . HIS A 1 232 ? 7.810 11.524 -7.848 1.00 73.62 232 HIS A CA 1
ATOM 1795 C C . HIS A 1 232 ? 7.974 13.036 -7.694 1.00 73.62 232 HIS A C 1
ATOM 1797 O O . HIS A 1 232 ? 7.711 13.548 -6.608 1.00 73.62 232 HIS A O 1
ATOM 1803 N N . PHE A 1 233 ? 8.308 13.755 -8.770 1.00 73.19 233 PHE A N 1
ATOM 1804 C CA . PHE A 1 233 ? 8.281 15.221 -8.776 1.00 73.19 233 PHE A CA 1
ATOM 1805 C C . PHE A 1 233 ? 6.862 15.763 -8.600 1.00 73.19 233 PHE A C 1
ATOM 1807 O O . PHE A 1 233 ? 6.644 16.671 -7.803 1.00 73.19 233 PHE A O 1
ATOM 1814 N N . TYR A 1 234 ? 5.880 15.161 -9.274 1.00 65.12 234 TYR A N 1
ATOM 1815 C CA . TYR A 1 234 ? 4.480 15.570 -9.159 1.00 65.12 234 TYR A CA 1
ATOM 1816 C C . TYR A 1 234 ? 3.915 15.379 -7.740 1.00 65.12 234 TYR A C 1
ATOM 1818 O O . TYR A 1 234 ? 3.200 16.233 -7.224 1.00 65.12 234 TYR A O 1
ATOM 1826 N N . VAL A 1 235 ? 4.291 14.288 -7.072 1.00 68.31 235 VAL A N 1
ATOM 1827 C CA . VAL A 1 235 ? 3.909 13.994 -5.678 1.00 68.31 235 VAL A CA 1
ATOM 1828 C C . VAL A 1 235 ? 4.702 14.841 -4.658 1.00 68.31 235 VAL A C 1
ATOM 1830 O O . VAL A 1 235 ? 4.415 14.813 -3.461 1.00 68.31 235 VAL A O 1
ATOM 1833 N N . GLY A 1 236 ? 5.688 15.625 -5.107 1.00 73.12 236 GLY A N 1
ATOM 1834 C CA . GLY A 1 236 ? 6.543 16.464 -4.260 1.00 73.12 236 GLY A CA 1
ATOM 1835 C C . GLY A 1 236 ? 7.703 15.715 -3.596 1.00 73.12 236 GLY A C 1
ATOM 1836 O O . GLY A 1 236 ? 8.385 16.261 -2.732 1.00 73.12 236 GLY A O 1
ATOM 1837 N N . ASN A 1 237 ? 7.960 14.468 -3.992 1.00 74.62 237 ASN A N 1
ATOM 1838 C CA . ASN A 1 237 ? 9.096 13.672 -3.533 1.00 74.62 237 ASN A CA 1
ATOM 1839 C C . ASN A 1 237 ? 10.303 13.838 -4.476 1.00 74.62 237 ASN A C 1
ATOM 1841 O O . ASN A 1 237 ? 10.739 12.902 -5.153 1.00 74.62 237 ASN A O 1
ATOM 1845 N N . ASN A 1 238 ? 10.839 15.058 -4.515 1.00 77.75 238 ASN A N 1
ATOM 1846 C CA . ASN A 1 238 ? 11.873 15.475 -5.469 1.00 77.75 238 ASN A CA 1
ATOM 1847 C C . ASN A 1 238 ? 13.184 14.682 -5.342 1.00 77.75 238 ASN A C 1
ATOM 1849 O O . ASN A 1 238 ? 13.856 14.453 -6.343 1.00 77.75 238 ASN A O 1
ATOM 1853 N N . ILE A 1 239 ? 13.539 14.235 -4.130 1.00 75.06 239 ILE A N 1
ATOM 1854 C CA . ILE A 1 239 ? 14.770 13.465 -3.882 1.00 75.06 239 ILE A CA 1
ATOM 1855 C C . ILE A 1 239 ? 14.694 12.107 -4.585 1.00 75.06 239 ILE A C 1
ATOM 1857 O O . ILE A 1 239 ? 15.620 11.719 -5.295 1.00 75.06 239 ILE A O 1
ATOM 1861 N N . LEU A 1 240 ? 13.571 11.400 -4.426 1.00 72.62 240 LEU A N 1
ATOM 1862 C CA . LEU A 1 240 ? 13.379 10.091 -5.045 1.00 72.62 240 LEU A CA 1
ATOM 1863 C C . LEU A 1 240 ? 13.246 10.206 -6.569 1.00 72.62 240 LEU A C 1
ATOM 1865 O O . LEU A 1 240 ? 13.832 9.405 -7.293 1.00 72.62 240 LEU A O 1
ATOM 1869 N N . GLY A 1 241 ? 12.537 11.231 -7.053 1.00 74.12 241 GLY A N 1
ATOM 1870 C CA . GLY A 1 241 ? 12.457 11.529 -8.486 1.00 74.12 241 GLY A CA 1
ATOM 1871 C C . GLY A 1 241 ? 13.830 11.803 -9.100 1.00 74.12 241 GLY A C 1
ATOM 1872 O O . GLY A 1 241 ? 14.177 11.207 -10.117 1.00 74.12 241 GLY A O 1
ATOM 1873 N N . GLY A 1 242 ? 14.646 12.634 -8.444 1.00 72.12 242 GLY A N 1
ATOM 1874 C CA . GLY A 1 242 ? 16.007 12.942 -8.883 1.00 72.12 242 GLY A CA 1
ATOM 1875 C C . GLY A 1 242 ? 16.924 11.719 -8.892 1.00 72.12 242 GLY A C 1
ATOM 1876 O O . GLY A 1 242 ? 17.663 11.521 -9.854 1.00 72.12 242 GLY A O 1
ATOM 1877 N N . ALA A 1 243 ? 16.837 10.857 -7.876 1.00 73.31 243 ALA A N 1
ATOM 1878 C CA . ALA A 1 243 ? 17.616 9.621 -7.817 1.00 73.31 243 ALA A CA 1
ATOM 1879 C C . ALA A 1 243 ? 17.287 8.664 -8.976 1.00 73.31 243 ALA A C 1
ATOM 1881 O O . ALA A 1 243 ? 18.195 8.071 -9.557 1.00 73.31 243 ALA A O 1
ATOM 1882 N N . ILE A 1 244 ? 16.007 8.545 -9.347 1.00 74.62 244 ILE A N 1
ATOM 1883 C CA . ILE A 1 244 ? 15.566 7.705 -10.471 1.00 74.62 244 ILE A CA 1
ATOM 1884 C C . ILE A 1 244 ? 16.089 8.260 -11.801 1.00 74.62 244 ILE A C 1
ATOM 1886 O O . ILE A 1 244 ? 16.653 7.500 -12.587 1.00 74.62 244 ILE A O 1
ATOM 1890 N N . ILE A 1 245 ? 15.988 9.576 -12.026 1.00 76.88 245 ILE A N 1
ATOM 1891 C CA . ILE A 1 245 ? 16.553 10.223 -13.224 1.00 76.88 245 ILE A CA 1
ATOM 1892 C C . ILE A 1 245 ? 18.066 10.012 -13.293 1.00 76.88 245 ILE A C 1
ATOM 1894 O O . ILE A 1 245 ? 18.580 9.632 -14.342 1.00 76.88 245 ILE A O 1
ATOM 1898 N N . ALA A 1 246 ? 18.776 10.217 -12.182 1.00 76.94 246 ALA A N 1
ATOM 1899 C CA . ALA A 1 246 ? 20.221 10.032 -12.122 1.00 76.94 246 ALA A CA 1
ATOM 1900 C C . ALA A 1 246 ? 20.621 8.581 -12.425 1.00 76.94 246 ALA A C 1
ATOM 1902 O O . ALA A 1 246 ? 21.570 8.359 -13.171 1.00 76.94 246 ALA A O 1
ATOM 1903 N N . CYS A 1 247 ? 19.875 7.596 -11.913 1.00 75.50 247 CYS A N 1
ATOM 1904 C CA . CYS A 1 247 ? 20.107 6.187 -12.226 1.00 75.50 247 CYS A CA 1
ATOM 1905 C C . CYS A 1 247 ? 19.885 5.896 -13.713 1.00 75.50 247 CYS A C 1
ATOM 1907 O O . CYS A 1 247 ? 20.736 5.266 -14.332 1.00 75.50 247 CYS A O 1
ATOM 1909 N N . ILE A 1 248 ? 18.790 6.378 -14.307 1.00 74.19 248 ILE A N 1
ATOM 1910 C CA . ILE A 1 248 ? 18.511 6.188 -15.739 1.00 74.19 248 ILE A CA 1
ATOM 1911 C C . ILE A 1 248 ? 19.602 6.840 -16.593 1.00 74.19 248 ILE A C 1
ATOM 1913 O O . ILE A 1 248 ? 20.111 6.207 -17.516 1.00 74.19 248 ILE A O 1
ATOM 1917 N N . ALA A 1 249 ? 20.011 8.066 -16.257 1.00 73.69 249 ALA A N 1
ATOM 1918 C CA . ALA A 1 249 ? 21.091 8.766 -16.943 1.00 73.69 249 ALA A CA 1
ATOM 1919 C C . ALA A 1 249 ? 22.413 7.986 -16.839 1.00 73.69 249 ALA A C 1
ATOM 1921 O O . ALA A 1 249 ? 23.069 7.737 -17.848 1.00 73.69 249 ALA A O 1
ATOM 1922 N N . LEU A 1 250 ? 22.764 7.510 -15.644 1.00 80.25 250 LEU A N 1
ATOM 1923 C CA . LEU A 1 250 ? 23.972 6.721 -15.410 1.00 80.25 250 LEU A CA 1
ATOM 1924 C C . LEU A 1 250 ? 23.950 5.396 -16.189 1.00 80.25 250 LEU A C 1
ATOM 1926 O O . LEU A 1 250 ? 24.933 5.053 -16.843 1.00 80.25 250 LEU A O 1
ATOM 1930 N N . PHE A 1 251 ? 22.812 4.698 -16.212 1.00 71.88 251 PHE A N 1
ATOM 1931 C CA . PHE A 1 251 ? 22.628 3.500 -17.032 1.00 71.88 251 PHE A CA 1
ATOM 1932 C C . PHE A 1 251 ? 22.732 3.805 -18.530 1.00 71.88 251 PHE A C 1
ATOM 1934 O O . PHE A 1 251 ? 23.416 3.078 -19.243 1.00 71.88 251 PHE A O 1
ATOM 1941 N N . SER A 1 252 ? 22.138 4.896 -19.018 1.00 73.69 252 SER A N 1
ATOM 1942 C CA . SER A 1 252 ? 22.230 5.278 -20.434 1.00 73.69 252 SER A CA 1
ATOM 1943 C C . SER A 1 252 ? 23.641 5.660 -20.885 1.00 73.69 252 SER A C 1
ATOM 1945 O O . SER A 1 252 ? 23.938 5.539 -22.065 1.00 73.69 252 SER A O 1
ATOM 1947 N N . VAL A 1 253 ? 24.525 6.076 -19.972 1.00 76.25 253 VAL A N 1
ATOM 1948 C CA . VAL A 1 253 ? 25.926 6.399 -20.292 1.00 76.25 253 VAL A CA 1
ATOM 1949 C C . VAL A 1 253 ? 26.821 5.161 -20.201 1.00 76.25 253 VAL A C 1
ATOM 1951 O O . VAL A 1 253 ? 27.698 4.970 -21.041 1.00 76.25 253 VAL A O 1
ATOM 1954 N N . ILE A 1 254 ? 26.603 4.299 -19.204 1.00 76.81 254 ILE A N 1
ATOM 1955 C CA . ILE A 1 254 ? 27.465 3.135 -18.949 1.00 76.81 254 ILE A CA 1
ATOM 1956 C C . ILE A 1 254 ? 27.118 1.945 -19.854 1.00 76.81 254 ILE A C 1
ATOM 1958 O O . ILE A 1 254 ? 28.011 1.206 -20.268 1.00 76.81 254 ILE A O 1
ATOM 1962 N N . LEU A 1 255 ? 25.838 1.737 -20.172 1.00 70.50 255 LEU A N 1
ATOM 1963 C CA . LEU A 1 255 ? 25.377 0.527 -20.856 1.00 70.50 255 LEU A CA 1
ATOM 1964 C C . LEU A 1 255 ? 25.738 0.468 -22.358 1.00 70.50 255 LEU A C 1
ATOM 1966 O O . LEU A 1 255 ? 26.174 -0.599 -22.799 1.00 70.50 255 LEU A O 1
ATOM 1970 N N . PRO A 1 256 ? 25.629 1.554 -23.156 1.00 75.75 256 PRO A N 1
ATOM 1971 C CA . PRO A 1 256 ? 25.955 1.507 -24.582 1.00 75.75 256 PRO A CA 1
ATOM 1972 C C . PRO A 1 256 ? 27.388 1.054 -24.892 1.00 75.75 256 PRO A C 1
ATOM 1974 O O . PRO A 1 256 ? 27.536 0.136 -25.699 1.00 75.75 256 PRO A O 1
ATOM 1977 N N . PRO A 1 257 ? 28.456 1.591 -24.262 1.00 72.75 257 PRO A N 1
ATOM 1978 C CA . PRO A 1 257 ? 29.812 1.144 -24.575 1.00 72.75 257 PRO A CA 1
ATOM 1979 C C . PRO A 1 257 ? 30.053 -0.318 -24.179 1.00 72.75 257 PRO A C 1
ATOM 1981 O O . PRO A 1 257 ? 30.872 -0.986 -24.806 1.00 72.75 257 PRO A O 1
ATOM 1984 N N . PHE A 1 258 ? 29.324 -0.842 -23.186 1.00 68.19 258 PHE A N 1
ATOM 1985 C CA . PHE A 1 258 ? 29.398 -2.252 -22.807 1.00 68.19 258 PHE A CA 1
ATOM 1986 C C . PHE A 1 258 ? 28.748 -3.160 -23.857 1.00 68.19 258 PHE A C 1
ATOM 1988 O O . PHE A 1 258 ? 29.344 -4.160 -24.250 1.00 68.19 258 PHE A O 1
ATOM 1995 N N . LEU A 1 259 ? 27.566 -2.793 -24.360 1.00 67.88 259 LEU A N 1
ATOM 1996 C CA . LEU A 1 259 ? 26.863 -3.564 -25.390 1.00 67.88 259 LEU A CA 1
ATOM 1997 C C . LEU A 1 259 ? 27.597 -3.527 -26.739 1.00 67.88 259 LEU A C 1
ATOM 1999 O O . LEU A 1 259 ? 27.767 -4.572 -27.366 1.00 67.88 259 LEU A O 1
ATOM 2003 N N . PHE A 1 260 ? 28.123 -2.363 -27.137 1.00 69.25 260 PHE A N 1
ATOM 2004 C CA . PHE A 1 260 ? 28.892 -2.224 -28.378 1.00 69.25 260 PHE A CA 1
ATOM 2005 C C . PHE A 1 260 ? 30.193 -3.040 -28.370 1.00 69.25 260 PHE A C 1
ATOM 2007 O O . PHE A 1 260 ? 30.574 -3.590 -29.404 1.00 69.25 260 PHE A O 1
ATOM 2014 N N . ARG A 1 261 ? 30.852 -3.186 -27.210 1.00 69.44 261 ARG A N 1
ATOM 2015 C CA . ARG A 1 261 ? 32.071 -4.006 -27.085 1.00 69.44 261 ARG A CA 1
ATOM 2016 C C . ARG A 1 261 ? 31.823 -5.497 -27.313 1.00 69.44 261 ARG A C 1
ATOM 2018 O O . ARG A 1 261 ? 32.705 -6.182 -27.823 1.00 69.44 261 ARG A O 1
ATOM 2025 N N . TYR A 1 262 ? 30.646 -5.998 -26.942 1.00 65.69 262 TYR A N 1
ATOM 2026 C CA . TYR A 1 262 ? 30.304 -7.411 -27.111 1.00 65.69 262 TYR A CA 1
ATOM 2027 C C . TYR A 1 262 ? 29.821 -7.738 -28.526 1.00 65.69 262 TYR A C 1
ATOM 2029 O O . TYR A 1 262 ? 30.137 -8.813 -29.033 1.00 65.69 262 TYR A O 1
ATOM 2037 N N . SER A 1 263 ? 29.141 -6.811 -29.209 1.00 65.62 263 SER A N 1
ATOM 2038 C CA . SER A 1 263 ? 28.715 -7.028 -30.601 1.00 65.62 263 SER A CA 1
ATOM 2039 C C . SER A 1 263 ? 29.885 -7.192 -31.578 1.00 65.62 263 SER A C 1
ATOM 2041 O O . SER A 1 263 ? 29.764 -7.922 -32.557 1.00 65.62 263 SER A O 1
ATOM 2043 N N . SER A 1 264 ? 31.042 -6.583 -31.300 1.00 62.97 264 SER A N 1
ATOM 2044 C CA . SER A 1 264 ? 32.241 -6.698 -32.144 1.00 62.97 264 SER A CA 1
ATOM 2045 C C . SER A 1 264 ? 32.974 -8.043 -32.047 1.00 62.97 264 SER A C 1
ATOM 2047 O O . SER A 1 264 ? 33.841 -8.308 -32.869 1.00 62.97 264 SER A O 1
ATOM 2049 N N . ILE A 1 265 ? 32.644 -8.904 -31.077 1.00 70.69 265 ILE A N 1
ATOM 2050 C CA . ILE A 1 265 ? 33.300 -10.216 -30.906 1.00 70.69 265 ILE A CA 1
ATOM 2051 C C . ILE A 1 265 ? 32.646 -11.297 -31.792 1.00 70.69 265 ILE A C 1
ATOM 2053 O O . ILE A 1 265 ? 33.242 -12.342 -32.034 1.00 70.69 265 ILE A O 1
ATOM 2057 N N . PHE A 1 266 ? 31.446 -11.045 -32.324 1.00 64.25 266 PHE A N 1
ATOM 2058 C CA . PHE A 1 266 ? 30.633 -12.050 -33.021 1.00 64.25 266 PHE A CA 1
ATOM 2059 C C . PHE A 1 266 ? 30.547 -11.896 -34.544 1.00 64.25 266 PHE A C 1
ATOM 2061 O O . PHE A 1 266 ? 29.763 -12.605 -35.171 1.00 64.25 266 PHE A O 1
ATOM 2068 N N . ILE A 1 267 ? 31.343 -11.018 -35.159 1.00 66.12 267 ILE A N 1
ATOM 2069 C CA . ILE A 1 267 ? 31.458 -10.984 -36.623 1.00 66.12 267 ILE A CA 1
ATOM 2070 C C . ILE A 1 267 ? 32.638 -11.885 -37.011 1.00 66.12 267 ILE A C 1
ATOM 2072 O O . ILE A 1 267 ? 33.785 -11.461 -36.851 1.00 66.12 267 ILE A O 1
ATOM 2076 N N . PRO A 1 268 ? 32.408 -13.129 -37.477 1.00 67.56 268 PRO A N 1
ATOM 2077 C CA . PRO A 1 268 ? 33.485 -13.934 -38.031 1.00 67.56 268 PRO A CA 1
ATOM 2078 C C . PRO A 1 268 ? 34.028 -13.214 -39.268 1.00 67.56 268 PRO A C 1
ATOM 2080 O O . PRO A 1 268 ? 33.262 -12.839 -40.155 1.00 67.56 268 PRO A O 1
ATOM 2083 N N . SER A 1 269 ? 35.342 -12.996 -39.312 1.00 73.38 269 SER A N 1
ATOM 2084 C CA . SER A 1 269 ? 36.014 -12.508 -40.514 1.00 73.38 269 SER A CA 1
ATOM 2085 C C . SER A 1 269 ? 35.783 -13.517 -41.641 1.00 73.38 269 SER A C 1
ATOM 2087 O O . SER A 1 269 ? 36.260 -14.651 -41.540 1.00 73.38 269 SER A O 1
ATOM 2089 N N . GLN A 1 270 ? 35.025 -13.123 -42.664 1.00 72.00 270 GLN A N 1
ATOM 2090 C CA . GLN A 1 270 ? 35.049 -13.790 -43.965 1.00 72.00 270 GLN A CA 1
ATOM 2091 C C . GLN A 1 270 ? 36.196 -13.241 -44.803 1.00 72.00 270 GLN A C 1
ATOM 2093 O O . GLN A 1 270 ? 36.449 -12.018 -44.706 1.00 72.00 270 GLN A O 1
#

InterPro domains:
  IPR007829 TM2 domain [PF05154] (212-242)

Foldseek 3Di:
DQLPDDADDLVCVVVVVDDDDQVCVSHVPPDPLNSVLVCQCSDSDPVSHDPDPVSSVCSVPVPPDPPPPPPPPPDDDDDDDDDDDDDDDDDDDDDDDDPDPPPDDDDPPPDPDPCPVVVVVLVVLLVVLLVLLLVAPLRSCVSVVVVVNSVLLRLVLVVCCVPPVDVVVSNVSSVVSSVVSNVLSVVVVVVNDSVPPPVQPCQPVNVVPPDPVVVVVLVVCCNPPVQQLSNCVVSVVVVSSVVSNVVVVVCVVPVVVVVVVVVVVPDPDD

Secondary structure (DSSP, 8-state):
--SSSPPPPHHHHHTTS--PPPHHHHSTTS-HHHHHHHHHHT-SSGGGS-SSHHHHHHHHH--S----------------------------------------PPPP------THHHHHHHHHHHHHHHHHHHHSTTHHHHHTT-HHHHHHHHHHHHHHHHHH--HHHHHHHHHHHHHHHHHHHHHHHTT--GGG--SS---GGGTT---HHHHHHHHHHHHHHGGGTHHHHHTT-HHHHHHHHHHHHHHHHHHHHHHHHHHTTS----

Organism: NCBI:txid29290

Mean predicted aligned error: 19.07 Å

Solvent-accessible surface area (backbone atoms only — not comparable to full-atom values): 16630 Å² total; per-residue (Å²): 111,91,72,73,60,83,80,79,53,71,66,43,43,73,72,63,79,44,77,88,72,64,54,46,79,75,34,82,82,57,50,69,58,59,36,51,46,52,51,33,62,64,42,88,51,72,89,68,27,61,91,41,72,68,53,46,49,49,60,68,60,73,68,83,70,66,78,76,77,74,76,71,81,88,79,82,88,80,82,89,79,87,78,87,75,82,88,86,85,88,88,87,78,84,80,77,91,78,90,70,82,76,76,81,70,83,78,78,80,79,74,83,69,76,71,67,67,56,57,63,54,56,54,59,53,48,59,54,28,32,51,38,4,54,77,38,39,18,47,16,28,47,77,69,70,37,55,68,60,12,48,51,37,33,54,49,49,55,56,48,46,72,73,61,77,43,72,68,59,48,55,50,46,15,53,54,30,20,54,50,37,46,57,49,51,56,36,53,70,73,69,46,68,66,87,72,59,56,87,60,64,76,39,86,83,47,78,82,57,86,46,72,65,54,57,55,50,50,49,50,38,39,75,75,29,30,88,59,19,45,41,31,46,75,57,67,42,49,69,62,13,48,52,45,38,50,49,52,53,50,47,66,64,58,47,56,65,56,53,57,60,56,61,68,74,71,64,78,87,126